Protein 4P53 (pdb70)

Secondary structure (DSSP, 8-state):
-----------EEEE-SS----STTHHHH--EEEEEEEHHHHHHHHHHHHHHHHHTT-EEEEEEE---GGG-SHHHHHHHHHHHHHHT--SSSSPEEEEESHHHHHHHHHHHHHGGG---EEEEE-SHHIIIIITTSSEEEEEETTEEEEEEEE---SEEEE-GGGGGGS-HHHHHHHHHHHHHHHHHH-HHHHHHHHHHHHHHHHTTT---HHHHHHHHHHHHHHHHHGGGTT-SS---GGGTT-SSHHHHHHHHTTSS-HHHHHHHHHHHHHHHHHHHTSS-HHHHHHHHHHHHHTT--S--TT--HHHHHHHHHHHHHHTTT---EEEESSTT-EEEES---HHHHHHHHHHHHHH-

Sequence (360 aa):
WRVSALKEVSYDVVVQPRLLANPALADALSARRLIVIDATVRSLYGEQLAAYLAGHDVEFHLCVIDAHESAKVMETVFEVVDAMDAFGVPRRHAPVLAMGGGVLTDIVGLAASLYRRATPYVRIPTTLIGMIDAGIGAKTGVNFREHKNRLGTYHPSSLTLIDPGFLATLDARHLRNGLAEILKVALVKDAELFDLLEGHGASLVEQRMQPGAALTVLRRAVQGMLEELQPNLWEHQLRRLVDFGHSFSPSVEMAALPELLHGEAVCIDMALSSVLAHHRGLLTEAELGRVLDVMRLLHLPVLHPVCTPDLMRAALADTVKHRDGWQHMPLPRGIGDAVFVNDVTQREIEAALLTLAERD

Structure (mmCIF, N/CA/C/O backbone):
data_4P53
#
_entry.id   4P53
#
_cell.length_a   77.186
_cell.length_b   77.186
_cell.length_c   99.074
_cell.angle_alpha   90.00
_cell.angle_beta   90.00
_cell.angle_gamma   120.00
#
_symmetry.space_group_name_H-M   'P 32 2 1'
#
loop_
_entity.id
_entity.type
_entity.pdbx_description
1 polymer Cyclase
2 non-polymer 'ZINC ION'
3 non-polymer '1,4-DIHYDRONICOTINAMIDE ADENINE DINUCLEOTIDE'
4 non-polymer DI(HYDROXYETHYL)ETHER
5 water water
#
loop_
_atom_site.group_PDB
_atom_site.id
_atom_site.type_symbol
_atom_site.label_atom_id
_atom_site.label_alt_id
_atom_site.label_comp_id
_atom_site.label_asym_id
_atom_site.label_entity_id
_atom_site.label_seq_id
_atom_site.pdbx_PDB_ins_code
_atom_site.Cartn_x
_atom_site.Cartn_y
_atom_site.Cartn_z
_atom_site.occupancy
_atom_site.B_iso_or_equiv
_atom_site.auth_seq_id
_atom_site.auth_comp_id
_atom_site.auth_asym_id
_atom_site.auth_atom_id
_atom_site.pdbx_PDB_model_num
ATOM 1 N N . TRP A 1 32 ? 22.951 65.779 65.410 1.00 44.67 26 TRP A N 1
ATOM 2 C CA . TRP A 1 32 ? 24.289 65.741 64.830 1.00 48.75 26 TRP A CA 1
ATOM 3 C C . TRP A 1 32 ? 24.261 65.595 63.356 1.00 52.89 26 TRP A C 1
ATOM 4 O O . TRP A 1 32 ? 23.417 64.874 62.799 1.00 55.83 26 TRP A O 1
ATOM 15 N N . ARG A 1 33 ? 25.233 66.232 62.720 1.00 59.28 27 ARG A N 1
ATOM 16 C CA . ARG A 1 33 ? 25.658 65.811 61.397 1.00 56.45 27 ARG A CA 1
ATOM 17 C C . ARG A 1 33 ? 27.006 65.096 61.485 1.00 54.28 27 ARG A C 1
ATOM 18 O O . ARG A 1 33 ? 27.956 65.554 62.150 1.00 58.36 27 ARG A O 1
ATOM 26 N N . VAL A 1 34 ? 27.050 63.941 60.840 1.00 37.98 28 VAL A N 1
ATOM 27 C CA . VAL A 1 34 ? 28.278 63.218 60.595 1.00 42.21 28 VAL A CA 1
ATOM 28 C C . VAL A 1 34 ? 28.602 63.411 59.147 1.00 41.14 28 VAL A C 1
ATOM 29 O O . VAL A 1 34 ? 27.775 63.117 58.285 1.00 40.10 28 VAL A O 1
ATOM 33 N N . SER A 1 35 ? 29.799 63.882 58.859 1.00 41.33 29 SER A N 1
ATOM 34 C CA . SER A 1 35 ? 30.230 63.930 57.464 1.00 45.83 29 SER A CA 1
ATOM 35 C C . SER A 1 35 ? 31.634 63.361 57.288 1.00 45.81 29 SER A C 1
ATOM 36 O O . SER A 1 35 ? 32.571 63.734 58.005 1.00 47.43 29 SER A O 1
ATOM 39 N N . ALA A 1 36 ? 31.765 62.460 56.326 1.00 41.47 30 ALA A N 1
ATOM 40 C CA . ALA A 1 36 ? 33.028 61.807 56.053 1.00 45.02 30 ALA A CA 1
ATOM 41 C C . ALA A 1 36 ? 33.279 61.760 54.540 1.00 43.03 30 ALA A C 1
ATOM 42 O O . ALA A 1 36 ? 32.335 61.698 53.754 1.00 41.62 30 ALA A O 1
ATOM 44 N N . LEU A 1 37 ? 34.552 61.781 54.155 1.00 46.67 31 LEU A N 1
ATOM 45 C CA . LEU A 1 37 ? 34.980 61.650 52.764 1.00 49.93 31 LEU A CA 1
ATOM 46 C C . LEU A 1 37 ? 35.620 60.299 52.508 1.00 57.28 31 LEU A C 1
ATOM 47 O O . LEU A 1 37 ? 36.445 59.857 53.312 1.00 60.60 31 LEU A O 1
ATOM 52 N N . LYS A 1 38 ? 35.275 59.656 51.387 1.00 63.18 32 LYS A N 1
ATOM 53 C CA . LYS A 1 38 ? 35.931 58.394 51.001 1.00 68.83 32 LYS A CA 1
ATOM 54 C C . LYS A 1 38 ? 36.686 58.449 49.662 1.00 70.62 32 LYS A C 1
ATOM 55 O O . LYS A 1 38 ? 36.078 58.638 48.598 1.00 64.36 32 LYS A O 1
ATOM 61 N N . GLU A 1 39 ? 38.005 58.253 49.735 1.00 75.60 33 GLU A N 1
ATOM 62 C CA . GLU A 1 39 ? 38.880 58.135 48.563 1.00 79.12 33 GLU A CA 1
ATOM 63 C C . GLU A 1 39 ? 38.876 56.737 47.951 1.00 70.97 33 GLU A C 1
ATOM 64 O O . GLU A 1 39 ? 39.556 55.844 48.453 1.00 78.34 33 GLU A O 1
ATOM 70 N N . VAL A 1 40 ? 38.140 56.536 46.867 1.00 57.54 34 VAL A N 1
ATOM 71 C CA . VAL A 1 40 ? 38.313 55.306 46.103 1.00 49.97 34 VAL A CA 1
ATOM 72 C C . VAL A 1 40 ? 39.194 55.551 44.890 1.00 50.38 34 VAL A C 1
ATOM 73 O O . VAL A 1 40 ? 38.922 56.428 44.067 1.00 46.59 34 VAL A O 1
ATOM 77 N N . SER A 1 41 ? 40.264 54.777 44.794 1.00 49.28 35 SER A N 1
ATOM 78 C CA . SER A 1 41 ? 41.073 54.760 43.595 1.00 47.03 35 SER A CA 1
ATOM 79 C C . SER A 1 41 ? 41.509 53.342 43.275 1.00 49.37 35 SER A C 1
ATOM 80 O O . SER A 1 41 ? 41.793 52.533 44.171 1.00 44.24 35 SER A O 1
ATOM 83 N N . TYR A 1 42 ? 41.528 53.040 41.980 1.00 48.69 36 TYR A N 1
ATOM 84 C CA . TYR A 1 42 ? 41.882 51.712 41.500 1.00 39.24 36 TYR A CA 1
ATOM 85 C C . TYR A 1 42 ? 42.573 51.781 40.137 1.00 42.48 36 TYR A C 1
ATOM 86 O O . TYR A 1 42 ? 42.557 52.827 39.468 1.00 37.29 36 TYR A O 1
ATOM 95 N N . ASP A 1 43 ? 43.177 50.660 39.741 1.00 46.11 37 ASP A N 1
ATOM 96 C CA . ASP A 1 43 ? 44.064 50.625 38.597 1.00 50.65 37 ASP A CA 1
ATOM 97 C C . ASP A 1 43 ? 43.514 49.740 37.496 1.00 48.51 37 ASP A C 1
ATOM 98 O O . ASP A 1 43 ? 42.991 48.651 37.730 1.00 44.05 37 ASP A O 1
ATOM 103 N N . VAL A 1 44 ? 43.653 50.248 36.284 1.00 38.96 38 VAL A N 1
ATOM 104 C CA . VAL A 1 44 ? 43.261 49.531 35.114 1.00 41.51 38 VAL A CA 1
ATOM 105 C C . VAL A 1 44 ? 44.471 49.453 34.183 1.00 50.98 38 VAL A C 1
ATOM 106 O O . VAL A 1 44 ? 44.892 50.453 33.592 1.00 65.10 38 VAL A O 1
ATOM 110 N N . VAL A 1 45 ? 45.042 48.259 34.086 1.00 43.39 39 VAL A N 1
ATOM 111 C CA . VAL A 1 45 ? 46.336 48.090 33.437 1.00 48.76 39 VAL A CA 1
ATOM 112 C C . VAL A 1 45 ? 46.262 47.024 32.336 1.00 50.15 39 VAL A C 1
ATOM 113 O O . VAL A 1 45 ? 45.726 45.945 32.566 1.00 47.66 39 VAL A O 1
ATOM 117 N N . VAL A 1 46 ? 46.762 47.343 31.136 1.00 47.05 40 VAL A N 1
ATOM 118 C CA . VAL A 1 46 ? 46.820 46.367 30.033 1.00 48.76 40 VAL A CA 1
ATOM 119 C C . VAL A 1 46 ? 48.136 45.589 30.068 1.00 56.26 40 VAL A C 1
ATOM 120 O O . VAL A 1 46 ? 49.230 46.166 30.004 1.00 59.61 40 VAL A O 1
ATOM 124 N N . GLN A 1 47 ? 48.034 44.276 30.176 1.00 38.70 41 GLN A N 1
ATOM 125 C CA . GLN A 1 47 ? 49.203 43.485 30.456 1.00 40.57 41 GLN A CA 1
ATOM 126 C C . GLN A 1 47 ? 49.179 42.246 29.597 1.00 49.21 41 GLN A C 1
ATOM 127 O O . GLN A 1 47 ? 48.759 41.191 30.057 1.00 45.34 41 GLN A O 1
ATOM 133 N N . PRO A 1 48 ? 49.608 42.375 28.330 1.00 61.28 42 PRO A N 1
ATOM 134 C CA . PRO A 1 48 ? 49.562 41.217 27.427 1.00 69.76 42 PRO A CA 1
ATOM 135 C C . PRO A 1 48 ? 50.366 40.050 27.989 1.00 71.90 42 PRO A C 1
ATOM 136 O O . PRO A 1 48 ? 51.083 40.234 28.961 1.00 83.78 42 PRO A O 1
ATOM 140 N N . ARG A 1 49 ? 50.225 38.868 27.408 1.00 65.01 43 ARG A N 1
ATOM 141 C CA . ARG A 1 49 ? 50.856 37.676 27.961 1.00 59.65 43 ARG A CA 1
ATOM 142 C C . ARG A 1 49 ? 50.791 37.667 29.486 1.00 57.98 43 ARG A C 1
ATOM 143 O O . ARG A 1 49 ? 51.803 37.799 30.113 1.00 52.38 43 ARG A O 1
ATOM 145 N N . LEU A 1 50 ? 49.666 37.421 30.115 1.00 59.84 44 LEU A N 1
ATOM 146 C CA . LEU A 1 50 ? 49.641 37.410 31.569 1.00 59.41 44 LEU A CA 1
ATOM 147 C C . LEU A 1 50 ? 50.171 36.152 32.278 1.00 65.62 44 LEU A C 1
ATOM 148 O O . LEU A 1 50 ? 50.766 36.244 33.327 1.00 53.20 44 LEU A O 1
ATOM 153 N N . LEU A 1 51 ? 49.945 34.987 31.708 1.00 80.01 45 LEU A N 1
ATOM 154 C CA . LEU A 1 51 ? 50.414 33.760 32.322 1.00 82.20 45 LEU A CA 1
ATOM 155 C C . LEU A 1 51 ? 51.698 33.215 31.691 1.00 100.69 45 LEU A C 1
ATOM 156 O O . LEU A 1 51 ? 52.704 33.908 31.624 1.00 112.75 45 LEU A O 1
ATOM 161 N N . ALA A 1 54 ? 58.891 33.173 33.146 0.50 78.88 48 ALA A N 1
ATOM 162 C CA . ALA A 1 54 ? 58.448 34.362 32.447 0.50 61.10 48 ALA A CA 1
ATOM 163 C C . ALA A 1 54 ? 57.893 35.340 33.480 0.50 58.86 48 ALA A C 1
ATOM 164 O O . ALA A 1 54 ? 57.521 34.924 34.572 0.50 63.28 48 ALA A O 1
ATOM 166 N N . ASN A 1 55 ? 57.887 36.630 33.197 0.50 58.41 49 ASN A N 1
ATOM 167 C CA . ASN A 1 55 ? 58.037 37.529 34.331 0.50 72.48 49 ASN A CA 1
ATOM 168 C C . ASN A 1 55 ? 56.915 38.435 34.905 0.50 69.83 49 ASN A C 1
AT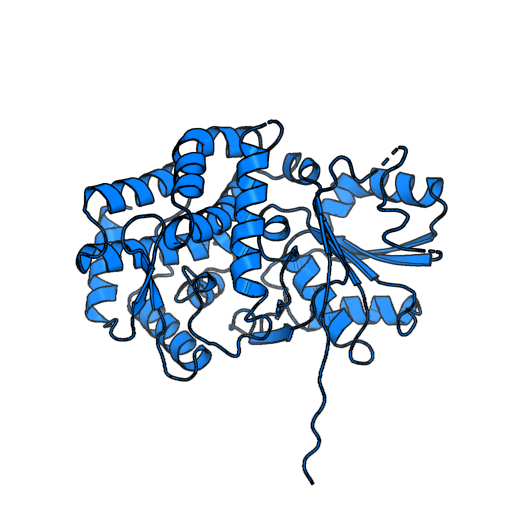OM 169 O O . ASN A 1 55 ? 56.802 38.493 36.128 0.50 71.24 49 ASN A O 1
ATOM 174 N N . PRO A 1 56 ? 56.011 39.044 34.071 0.50 60.88 50 PRO A N 1
ATOM 175 C CA . PRO A 1 56 ? 54.973 40.085 34.319 0.50 60.17 50 PRO A CA 1
ATOM 176 C C . PRO A 1 56 ? 54.029 39.848 35.495 0.50 81.64 50 PRO A C 1
ATOM 177 O O . PRO A 1 56 ? 53.679 38.695 35.743 0.50 89.16 50 PRO A O 1
ATOM 181 N N . ALA A 1 57 ? 53.566 40.930 36.137 1.00 92.17 51 ALA A N 1
ATOM 182 C CA . ALA A 1 57 ? 52.918 40.858 37.461 1.00 89.30 51 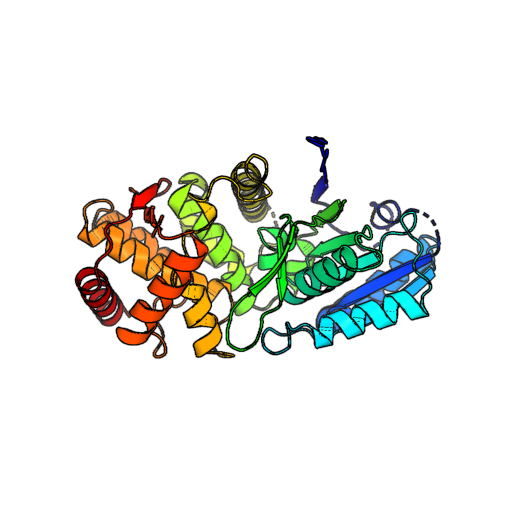ALA A CA 1
ATOM 183 C C . ALA A 1 57 ? 51.527 40.352 37.601 1.00 78.05 51 ALA A C 1
ATOM 184 O O . ALA A 1 57 ? 50.661 41.088 38.075 1.00 83.67 51 ALA A O 1
ATOM 186 N N . LEU A 1 58 ? 51.282 39.104 37.291 1.00 64.61 52 LEU A N 1
ATOM 187 C CA . LEU A 1 58 ? 50.174 38.517 37.986 1.00 53.16 52 LEU A CA 1
ATOM 188 C C . LEU A 1 58 ? 50.686 38.327 39.410 1.00 65.17 52 LEU A C 1
ATOM 189 O O . LEU A 1 58 ? 49.967 38.571 40.386 1.00 60.52 52 LEU A O 1
ATOM 194 N N . ALA A 1 59 ? 51.961 37.938 39.494 1.00 70.41 53 ALA A N 1
ATOM 195 C CA . ALA A 1 59 ? 52.627 37.603 40.746 1.00 76.04 53 ALA A CA 1
ATOM 196 C C . ALA A 1 59 ? 52.517 38.688 41.805 1.00 78.68 53 ALA A C 1
ATOM 197 O O . ALA A 1 59 ? 52.191 38.405 42.955 1.00 84.06 53 ALA A O 1
ATOM 199 N N . ASP A 1 60 ? 52.793 39.930 41.427 1.00 80.47 54 ASP A N 1
ATOM 200 C CA . ASP A 1 60 ? 52.794 41.010 42.404 1.00 89.56 54 ASP A CA 1
ATOM 201 C C . ASP A 1 60 ? 51.552 41.881 42.320 1.00 87.81 54 ASP A C 1
ATOM 202 O O . ASP A 1 60 ? 51.517 42.991 42.849 1.00 88.36 54 ASP A O 1
ATOM 207 N N . ALA A 1 61 ? 50.535 41.367 41.642 1.00 85.97 55 ALA A N 1
ATOM 208 C CA . ALA A 1 61 ? 49.190 41.895 41.783 1.00 83.04 55 ALA A CA 1
ATOM 209 C C . ALA A 1 61 ? 48.585 41.240 43.015 1.00 80.84 55 ALA A C 1
ATOM 210 O O . ALA A 1 61 ? 47.570 41.689 43.553 1.00 83.68 55 ALA A O 1
ATOM 212 N N . LEU A 1 62 ? 49.241 40.174 43.460 1.00 77.00 56 LEU A N 1
ATOM 213 C CA . LEU A 1 62 ? 48.731 39.326 44.528 1.00 70.61 56 LEU A CA 1
ATOM 214 C C . LEU A 1 62 ? 49.373 39.625 45.868 1.00 69.56 56 LEU A C 1
ATOM 215 O O . LEU A 1 62 ? 48.694 39.676 46.892 1.00 63.71 56 LEU A O 1
ATOM 220 N N . SER A 1 63 ? 50.689 39.816 45.836 1.00 75.98 57 SER A N 1
ATOM 221 C CA . SER A 1 63 ? 51.493 39.963 47.037 1.00 82.85 57 SER A CA 1
ATOM 222 C C . SER A 1 63 ? 52.024 41.387 47.181 1.00 92.38 57 SER A C 1
ATOM 223 O O . SER A 1 63 ? 52.772 41.693 48.113 1.00 99.29 57 SER A O 1
ATOM 226 N N . ALA A 1 69 ? 52.818 34.076 50.516 1.00 70.84 63 ALA A N 1
ATOM 227 C CA . ALA A 1 69 ? 51.556 34.509 49.901 1.00 70.63 63 ALA A CA 1
ATOM 228 C C . ALA A 1 69 ? 50.637 33.328 49.557 1.00 73.09 63 ALA A C 1
ATOM 229 O O . ALA A 1 69 ? 51.078 32.337 48.972 1.00 74.69 63 ALA A O 1
ATOM 231 N N . ARG A 1 70 ? 49.363 33.442 49.927 1.00 68.71 64 ARG A N 1
ATOM 232 C CA . ARG A 1 70 ? 48.377 32.397 49.658 1.00 66.77 64 ARG A CA 1
ATOM 233 C C . ARG A 1 70 ? 47.061 33.056 49.272 1.00 58.53 64 ARG A C 1
ATOM 234 O O . ARG A 1 70 ? 46.529 33.874 50.024 1.00 61.75 64 ARG A O 1
ATOM 242 N N . ARG A 1 71 ? 46.533 32.713 48.102 1.00 53.27 65 ARG A N 1
ATOM 243 C CA . ARG A 1 71 ? 45.425 33.476 47.549 1.00 44.05 65 ARG A CA 1
ATOM 244 C C . ARG A 1 71 ? 44.270 32.618 47.051 1.00 42.93 65 ARG A C 1
ATOM 245 O O . ARG A 1 71 ? 44.460 31.506 46.564 1.00 50.67 65 ARG A O 1
ATOM 253 N N . LEU A 1 72 ? 43.065 33.152 47.187 1.00 42.27 66 LEU A N 1
ATOM 254 C CA . LEU A 1 72 ? 41.858 32.493 46.709 1.00 43.19 66 LEU A CA 1
ATOM 255 C C . LEU A 1 72 ? 41.522 32.970 45.297 1.00 45.73 66 LEU A C 1
ATOM 256 O O . LEU A 1 72 ? 41.456 34.170 45.040 1.00 52.04 66 LEU A O 1
ATOM 261 N N . ILE A 1 73 ? 41.318 32.032 44.381 1.00 39.38 67 ILE A N 1
ATOM 262 C CA . ILE A 1 73 ? 41.028 32.406 43.012 1.00 41.24 67 ILE A CA 1
ATOM 263 C C . ILE A 1 73 ? 39.692 31.870 42.538 1.00 37.95 67 ILE A C 1
ATOM 264 O O . ILE A 1 73 ? 39.462 30.661 42.522 1.00 43.20 67 ILE A O 1
ATOM 269 N N . VAL A 1 74 ? 38.801 32.776 42.166 1.00 38.35 68 VAL A N 1
ATOM 270 C CA . VAL A 1 74 ? 37.485 32.366 41.691 1.00 41.78 68 VAL A CA 1
ATOM 271 C C . VAL A 1 74 ? 37.460 32.470 40.179 1.00 37.18 68 VAL A C 1
ATOM 272 O O . VAL A 1 74 ? 37.596 33.553 39.601 1.00 41.02 68 VAL A O 1
ATOM 276 N N . ILE A 1 75 ? 37.300 31.326 39.536 1.00 36.05 69 ILE A N 1
ATOM 277 C CA . ILE A 1 75 ? 37.561 31.246 38.108 1.00 36.07 69 ILE A CA 1
ATOM 278 C C . ILE A 1 75 ? 36.381 30.630 37.393 1.00 42.11 69 ILE A C 1
ATOM 279 O O . ILE A 1 75 ? 35.768 29.678 37.887 1.00 39.86 69 ILE A O 1
ATOM 284 N N . ASP A 1 76 ? 36.040 31.219 36.251 1.00 37.30 70 ASP A N 1
ATOM 285 C CA . ASP A 1 76 ? 34.985 30.709 35.397 1.00 41.24 70 ASP A CA 1
ATOM 286 C C . ASP A 1 76 ? 35.334 29.309 34.899 1.00 38.54 70 ASP A C 1
ATOM 287 O O . ASP A 1 76 ? 36.473 29.061 34.494 1.00 44.27 70 ASP A O 1
ATOM 292 N N . ALA A 1 77 ? 34.375 28.386 34.943 1.00 43.30 71 ALA A N 1
ATOM 293 C CA . ALA A 1 77 ? 34.642 26.982 34.587 1.00 49.12 71 ALA A CA 1
ATOM 294 C C . ALA A 1 77 ? 35.350 26.787 33.245 1.00 55.43 71 ALA A C 1
ATOM 295 O O . ALA A 1 77 ? 36.319 26.026 33.151 1.00 57.80 71 ALA A O 1
ATOM 297 N N . THR A 1 78 ? 34.867 27.461 32.206 1.00 56.88 72 THR A N 1
ATOM 298 C CA . THR A 1 78 ? 35.415 27.256 30.864 1.00 53.52 72 THR A CA 1
ATOM 299 C C . THR A 1 78 ? 36.829 27.819 30.788 1.00 47.42 72 THR A C 1
ATOM 300 O O . THR A 1 78 ? 37.707 27.244 30.155 1.00 43.38 72 THR A O 1
ATOM 304 N N . VAL A 1 79 ? 37.046 28.940 31.463 1.00 43.56 73 VAL A N 1
ATOM 305 C CA . VAL A 1 79 ? 38.380 29.521 31.575 1.00 47.83 73 VAL A CA 1
ATOM 306 C C . VAL A 1 79 ? 39.344 28.574 32.290 1.00 45.05 73 VAL A C 1
ATOM 307 O O . VAL A 1 79 ? 40.520 28.451 31.926 1.00 46.51 73 VAL A O 1
ATOM 311 N N . ARG A 1 80 ? 38.823 27.902 33.307 1.00 43.69 74 ARG A N 1
ATOM 312 C CA . ARG A 1 80 ? 39.581 26.937 34.085 1.00 49.24 74 ARG A CA 1
ATOM 313 C C . ARG A 1 80 ? 40.043 25.824 33.183 1.00 49.33 74 ARG A C 1
ATOM 314 O O . ARG A 1 80 ? 41.178 25.362 33.270 1.00 48.51 74 ARG A O 1
ATOM 322 N N . SER A 1 81 ? 39.148 25.400 32.300 1.00 52.71 75 SER A N 1
ATOM 323 C CA . SER A 1 81 ? 39.442 24.306 31.390 1.00 47.34 75 SER A CA 1
ATOM 324 C C . SER A 1 81 ? 40.474 24.749 30.354 1.00 52.57 75 SER A C 1
ATOM 325 O O . SER A 1 81 ? 41.311 23.968 29.922 1.00 56.80 75 SER A O 1
ATOM 328 N N . LEU A 1 82 ? 40.423 26.026 29.990 1.00 49.56 76 LEU A N 1
ATOM 329 C CA . LEU A 1 82 ? 41.245 26.575 28.915 1.00 50.00 76 LEU A CA 1
ATOM 330 C C . LEU A 1 82 ? 42.587 27.153 29.371 1.00 50.99 76 LEU A C 1
ATOM 331 O O . LEU A 1 82 ? 43.601 26.980 28.697 1.00 50.89 76 LEU A O 1
ATOM 336 N N . TYR A 1 83 ? 42.590 27.849 30.507 1.00 51.37 77 TYR A N 1
ATOM 337 C CA . TYR A 1 83 ? 43.794 28.537 30.962 1.00 51.09 77 TYR A CA 1
ATOM 338 C C . TYR A 1 83 ? 44.243 28.095 32.344 1.00 51.14 77 TYR A C 1
ATOM 339 O O . TYR A 1 83 ? 45.077 28.742 32.965 1.00 53.29 77 TYR A O 1
ATOM 348 N N . GLY A 1 84 ? 43.700 26.981 32.808 1.00 48.26 78 GLY A N 1
ATOM 349 C CA . GLY A 1 84 ? 43.952 26.522 34.158 1.00 55.82 78 GLY A CA 1
ATOM 350 C C . GLY A 1 84 ? 45.352 25.973 34.298 1.00 59.19 78 GLY A C 1
ATOM 351 O O . GLY A 1 84 ? 46.069 26.343 35.225 1.00 55.97 78 GLY A O 1
ATOM 352 N N . GLU A 1 85 ? 45.730 25.099 33.372 1.00 63.50 79 GLU A N 1
ATOM 353 C CA . GLU A 1 85 ? 47.053 24.489 33.382 1.00 74.83 79 GLU A CA 1
ATOM 354 C C . GLU A 1 85 ? 48.134 25.563 33.364 1.00 67.36 79 GLU A C 1
ATOM 355 O O . GLU A 1 85 ? 49.130 25.459 34.078 1.00 68.20 79 GLU A O 1
ATOM 361 N N . GLN A 1 86 ? 47.935 26.601 32.559 1.00 59.26 80 GLN A N 1
ATOM 362 C CA . GLN A 1 86 ? 48.937 27.656 32.455 1.00 60.07 80 GLN A CA 1
ATOM 363 C C . GLN A 1 86 ? 48.955 28.528 33.702 1.00 60.75 80 GLN A C 1
ATOM 364 O O . GLN A 1 86 ? 50.019 28.908 34.185 1.00 65.30 80 GLN A O 1
ATOM 370 N N . LEU A 1 87 ? 47.776 28.844 34.221 1.00 59.92 81 LEU A N 1
ATOM 371 C CA . LEU A 1 87 ? 47.655 29.692 35.407 1.00 59.12 81 LEU A CA 1
ATOM 372 C C . LEU A 1 87 ? 48.324 29.084 36.639 1.00 54.24 81 LEU A C 1
ATOM 373 O O . LEU A 1 87 ? 49.024 29.777 37.376 1.00 49.99 81 LEU A O 1
ATOM 378 N N . ALA A 1 88 ? 48.103 27.788 36.842 1.00 57.43 82 ALA A N 1
ATOM 379 C CA . ALA A 1 88 ? 48.665 27.058 37.975 1.00 62.94 82 ALA A CA 1
ATOM 380 C C . ALA A 1 88 ? 50.177 26.906 37.838 1.00 65.67 82 ALA A C 1
ATOM 381 O O . ALA A 1 88 ? 50.904 26.994 38.829 1.00 64.44 82 ALA A O 1
ATOM 383 N N . ALA A 1 89 ? 50.648 26.675 36.612 1.00 64.28 83 ALA A N 1
ATOM 384 C CA . ALA A 1 89 ? 52.085 26.654 36.347 1.00 65.23 83 ALA A CA 1
ATOM 385 C C . ALA A 1 89 ? 52.741 28.002 36.695 1.00 69.95 83 ALA A C 1
ATOM 386 O O . ALA A 1 89 ? 53.863 28.031 37.202 1.00 72.94 83 ALA A O 1
ATOM 388 N N . TYR A 1 90 ? 52.033 29.108 36.438 1.00 68.95 84 TYR A N 1
ATOM 389 C CA . TYR A 1 90 ? 52.521 30.461 36.757 1.00 63.99 84 TYR A CA 1
ATOM 390 C C . TYR A 1 90 ? 52.762 30.637 38.246 1.00 62.50 84 TYR A C 1
ATOM 391 O O . TYR A 1 90 ? 53.852 30.996 38.683 1.00 60.96 84 TYR A O 1
ATOM 400 N N . LEU A 1 91 ? 51.710 30.389 39.012 1.00 60.27 85 LEU A N 1
ATOM 401 C CA . LEU A 1 91 ? 51.697 30.697 40.425 1.00 63.02 85 LEU A CA 1
ATOM 402 C C . LEU A 1 91 ? 52.614 29.783 41.233 1.00 65.87 85 LEU A C 1
ATOM 403 O O . LEU A 1 91 ? 53.219 30.228 42.196 1.00 66.03 85 LEU A O 1
ATOM 408 N N . ALA A 1 92 ? 52.730 28.522 40.829 1.00 76.88 86 ALA A N 1
ATOM 409 C CA . ALA A 1 92 ? 53.643 27.585 41.489 1.00 83.12 86 ALA A CA 1
ATOM 410 C C . ALA A 1 92 ? 55.109 27.953 41.230 1.00 82.44 86 ALA A C 1
ATOM 411 O O . ALA A 1 92 ? 55.963 27.862 42.125 1.00 81.33 86 ALA A O 1
ATOM 413 N N . GLY A 1 93 ? 55.396 28.360 39.999 1.00 76.34 87 GLY A N 1
ATOM 414 C CA . GLY A 1 93 ? 56.727 28.806 39.644 1.00 81.02 87 GLY A CA 1
ATOM 415 C C . GLY A 1 93 ? 57.044 30.142 40.287 1.00 83.60 87 GLY A C 1
ATOM 416 O O . GLY A 1 93 ? 58.190 30.411 40.643 1.00 88.16 87 GLY A O 1
ATOM 417 N N . HIS A 1 94 ? 56.020 30.977 40.435 1.00 81.10 88 HIS A N 1
ATOM 418 C CA . HIS A 1 94 ? 56.179 32.293 41.048 1.00 83.88 88 HIS A CA 1
ATOM 419 C C . HIS A 1 94 ? 55.873 32.243 42.543 1.00 84.03 88 HIS A C 1
ATOM 420 O O . HIS A 1 94 ? 55.537 33.264 43.148 1.00 84.05 88 HIS A O 1
ATOM 427 N N . ASP A 1 95 ? 55.979 31.047 43.122 1.00 82.72 89 ASP A N 1
ATOM 428 C CA . ASP A 1 95 ? 55.826 30.836 44.564 1.00 84.87 89 ASP A CA 1
ATOM 429 C C . ASP A 1 95 ? 54.557 31.459 45.177 1.00 79.75 89 ASP A C 1
ATOM 430 O O . ASP A 1 95 ? 54.641 32.319 46.059 1.00 78.08 89 ASP A O 1
ATOM 435 N N . VAL A 1 96 ? 53.390 31.015 44.702 1.00 77.69 90 VAL A N 1
ATOM 436 C CA . VAL A 1 96 ? 52.094 31.413 45.264 1.00 68.87 90 VAL A CA 1
ATOM 437 C C . VAL A 1 96 ? 51.137 30.222 45.400 1.00 69.25 90 VAL A C 1
ATOM 438 O O . VAL A 1 96 ? 50.763 29.603 44.409 1.00 72.87 90 VAL A O 1
ATOM 442 N N . GLU A 1 97 ? 50.729 29.913 46.627 1.00 69.83 91 GLU A N 1
ATOM 443 C CA . GLU A 1 97 ? 49.781 28.818 46.849 1.00 76.27 91 GLU A CA 1
ATOM 444 C C . GLU A 1 97 ? 48.351 29.321 46.748 1.00 67.82 91 GLU A C 1
ATOM 445 O O . GLU A 1 97 ? 48.060 30.470 47.080 1.00 69.14 91 GLU A O 1
ATOM 451 N N . PHE A 1 98 ? 47.454 28.446 46.318 1.00 55.39 92 PHE A N 1
ATOM 452 C CA . PHE A 1 98 ? 46.131 28.879 45.948 1.00 56.07 92 PHE A CA 1
ATOM 453 C C . PHE A 1 98 ? 45.132 27.746 45.965 1.00 56.60 92 PHE A C 1
ATOM 454 O O . PHE A 1 98 ? 45.488 26.567 45.945 1.00 63.72 92 PHE A O 1
ATOM 462 N N . HIS A 1 99 ? 43.873 28.144 45.994 1.00 47.49 93 HIS A N 1
ATOM 463 C CA . HIS A 1 99 ? 42.745 27.248 45.889 1.00 51.97 93 HIS A CA 1
ATOM 464 C C . HIS A 1 99 ? 41.822 27.817 44.799 1.00 48.94 93 HIS A C 1
ATOM 465 O O . HIS A 1 99 ? 41.493 28.985 44.818 1.00 49.15 93 HIS A O 1
ATOM 472 N N . LEU A 1 100 ? 41.443 27.000 43.832 1.00 48.28 94 LEU A N 1
ATOM 473 C CA . LEU A 1 100 ? 40.546 27.453 42.787 1.00 51.36 94 LEU A CA 1
ATOM 474 C C . LEU A 1 100 ? 39.104 27.225 43.206 1.00 56.19 94 LEU A C 1
ATOM 475 O O . LEU A 1 100 ? 38.696 26.102 43.491 1.00 62.86 94 LEU A O 1
ATOM 480 N N . CYS A 1 101 ? 38.341 28.303 43.261 1.00 49.46 95 CYS A N 1
ATOM 481 C CA . CYS A 1 101 ? 36.901 28.199 43.408 1.00 46.45 95 CYS A CA 1
ATOM 482 C C . CYS A 1 101 ? 36.304 28.308 42.013 1.00 45.87 95 CYS A C 1
ATOM 483 O O . CYS A 1 101 ? 36.377 29.366 41.379 1.00 34.52 95 CYS A O 1
ATOM 486 N N . VAL A 1 102 ? 35.753 27.208 41.510 1.00 49.56 96 VAL A N 1
ATOM 487 C CA . VAL A 1 102 ? 35.293 27.189 40.132 1.00 42.91 96 VAL A CA 1
ATOM 488 C C . VAL A 1 102 ? 33.789 27.343 40.089 1.00 46.81 96 VAL A C 1
ATOM 489 O O . VAL A 1 102 ? 33.053 26.597 40.741 1.00 51.91 96 VAL A O 1
ATOM 493 N N . ILE A 1 103 ? 33.349 28.340 39.331 1.00 42.48 97 ILE A N 1
ATOM 494 C CA . ILE A 1 103 ? 31.938 28.603 39.095 1.00 46.70 97 ILE A CA 1
ATOM 495 C C . ILE A 1 103 ? 31.602 28.338 37.631 1.00 51.06 97 ILE A C 1
ATOM 496 O O . ILE A 1 103 ? 32.313 28.815 36.738 1.00 48.94 97 ILE A O 1
ATOM 501 N N . ASP A 1 104 ? 30.537 27.582 37.371 1.00 53.89 98 ASP A N 1
ATOM 502 C CA . ASP A 1 104 ? 30.042 27.484 36.001 1.00 60.05 98 ASP A CA 1
ATOM 503 C C . ASP A 1 104 ? 29.057 28.642 35.814 1.00 60.69 98 ASP A C 1
ATOM 504 O O . ASP A 1 104 ? 27.886 28.557 36.194 1.00 61.94 98 ASP A O 1
ATOM 509 N N . ALA A 1 105 ? 29.563 29.729 35.241 1.00 57.52 99 ALA A N 1
ATOM 510 C CA . ALA A 1 105 ? 28.865 31.011 35.246 1.00 58.84 99 ALA A CA 1
ATOM 511 C C . ALA A 1 105 ? 27.948 31.212 34.040 1.00 62.80 99 ALA A C 1
ATOM 512 O O . ALA A 1 105 ? 28.380 31.072 32.887 1.00 72.65 99 ALA A O 1
ATOM 514 N N . HIS A 1 106 ? 26.681 31.525 34.310 1.00 52.79 100 HIS A N 1
ATOM 515 C CA . HIS A 1 106 ? 25.785 32.016 33.265 1.00 54.93 100 HIS A CA 1
ATOM 516 C C . HIS A 1 106 ? 24.706 32.930 33.824 1.00 44.72 100 HIS A C 1
ATOM 517 O O . HIS A 1 106 ? 24.442 32.949 35.023 1.00 51.91 100 HIS A O 1
ATOM 524 N N . GLU A 1 107 ? 24.078 33.672 32.925 1.00 37.69 101 GLU A N 1
ATOM 525 C CA . GLU A 1 107 ? 23.191 34.763 33.279 1.00 36.05 101 GLU A CA 1
ATOM 526 C C . GLU A 1 107 ? 22.005 34.310 34.140 1.00 37.06 101 GLU A C 1
ATOM 527 O O . GLU A 1 107 ? 21.608 35.023 35.052 1.00 39.89 101 GLU A O 1
ATOM 533 N N . SER A 1 108 ? 21.469 33.118 33.895 1.00 41.09 102 SER A N 1
ATOM 534 C CA . SER A 1 108 ? 20.337 32.647 34.694 1.00 44.60 102 SER A CA 1
ATOM 535 C C . SER A 1 108 ? 20.708 32.455 36.163 1.00 49.87 102 SER A C 1
ATOM 536 O O . SER A 1 108 ? 19.893 32.665 37.057 1.00 54.98 102 SER A O 1
ATOM 539 N N . ALA A 1 109 ? 21.942 32.045 36.407 1.00 44.79 103 ALA A N 1
ATOM 540 C CA . ALA A 1 109 ? 22.394 31.784 37.758 1.00 41.99 103 ALA A CA 1
ATOM 541 C C . ALA A 1 109 ? 23.254 32.931 38.246 1.00 42.58 103 ALA A C 1
ATOM 542 O O . ALA A 1 109 ? 24.056 32.774 39.171 1.00 38.95 103 ALA A O 1
ATOM 544 N N . LYS A 1 110 ? 23.103 34.095 37.622 1.00 32.98 104 LYS A N 1
ATOM 545 C CA . LYS A 1 110 ? 23.757 35.268 38.152 1.00 31.22 104 LYS A CA 1
ATOM 546 C C . LYS A 1 110 ? 22.851 35.821 39.252 1.00 34.90 104 LYS A C 1
ATOM 547 O O . LYS A 1 110 ? 22.194 36.851 39.062 1.00 29.72 104 LYS A O 1
ATOM 553 N N . VAL A 1 111 ? 22.803 35.101 40.376 1.00 29.66 105 VAL A N 1
ATOM 554 C CA . VAL A 1 111 ? 21.897 35.395 41.474 1.00 30.44 105 VAL A CA 1
ATOM 555 C C . VAL A 1 111 ? 22.617 35.288 42.818 1.00 33.17 105 VAL A C 1
ATOM 556 O O . VAL A 1 111 ? 23.772 34.852 42.890 1.00 34.72 105 VAL A O 1
ATOM 560 N N . MET A 1 112 ? 21.913 35.643 43.884 1.00 33.48 106 MET A N 1
ATOM 561 C CA . MET A 1 112 ? 22.509 35.685 45.222 1.00 36.49 106 MET A CA 1
ATOM 562 C C . MET A 1 112 ? 23.025 34.338 45.718 1.00 36.91 106 MET A C 1
ATOM 563 O O . MET A 1 112 ? 24.074 34.277 46.345 1.00 34.71 106 MET A O 1
ATOM 568 N N . GLU A 1 113 ? 22.318 33.256 45.424 1.00 25.71 107 GLU A N 1
ATOM 569 C CA . GLU A 1 113 ? 22.794 31.922 45.809 1.00 33.30 107 GLU A CA 1
ATOM 570 C C . GLU A 1 113 ? 24.202 31.615 45.271 1.00 37.08 107 GLU A C 1
ATOM 571 O O . GLU A 1 113 ? 24.981 30.904 45.923 1.00 38.13 107 GLU A O 1
ATOM 577 N N . THR A 1 114 ? 24.544 32.174 44.111 1.00 31.50 108 THR A N 1
ATOM 578 C CA . THR A 1 114 ? 25.882 31.960 43.542 1.00 37.99 108 THR A CA 1
ATOM 579 C C . THR A 1 114 ? 26.906 32.799 44.315 1.00 36.82 108 THR A C 1
ATOM 580 O O . THR A 1 114 ? 28.035 32.363 44.565 1.00 33.83 108 THR A O 1
ATOM 584 N N . VAL A 1 115 ? 26.497 34.008 44.678 1.00 33.98 109 VAL A N 1
ATOM 585 C CA . VAL A 1 115 ? 27.243 34.844 45.603 1.00 27.65 109 VAL A CA 1
ATOM 586 C C . VAL A 1 115 ? 27.541 34.082 46.905 1.00 33.55 109 VAL A C 1
ATOM 587 O O . VAL A 1 115 ? 28.672 34.101 47.373 1.00 31.71 109 VAL A O 1
ATOM 591 N N . PHE A 1 116 ? 26.567 33.357 47.455 1.00 28.08 110 PHE A N 1
ATOM 592 C CA . PHE A 1 116 ? 26.797 32.606 48.685 1.00 27.11 110 PHE A CA 1
ATOM 593 C C . PHE A 1 116 ? 27.815 31.484 48.482 1.00 39.15 110 PHE A C 1
ATOM 594 O O . PHE A 1 116 ? 28.545 31.103 49.401 1.00 36.00 110 PHE A O 1
ATOM 602 N N . GLU A 1 117 ? 27.863 30.951 47.271 1.00 38.28 111 GLU A N 1
ATOM 603 C CA . GLU A 1 117 ? 28.867 29.950 46.950 1.00 35.27 111 GLU A CA 1
ATOM 604 C C . GLU A 1 117 ? 30.271 30.554 47.064 1.00 32.62 111 GLU A C 1
ATOM 605 O O . GLU A 1 117 ? 31.174 29.931 47.607 1.00 30.04 111 GLU A O 1
ATOM 611 N N . VAL A 1 118 ? 30.439 31.780 46.581 1.00 26.58 112 VAL A N 1
ATOM 612 C CA . VAL A 1 118 ? 31.733 32.447 46.658 1.00 40.63 112 VAL A CA 1
ATOM 613 C C . VAL A 1 118 ? 32.096 32.816 48.108 1.00 40.49 112 VAL A C 1
ATOM 614 O O . VAL A 1 118 ? 33.264 32.720 48.513 1.00 27.39 112 VAL A O 1
ATOM 618 N N . VAL A 1 119 ? 31.088 33.207 48.880 1.00 34.83 113 VAL A N 1
ATOM 619 C CA . VAL A 1 119 ? 31.257 33.527 50.296 1.00 33.05 113 VAL A CA 1
ATOM 620 C C . VAL A 1 119 ? 31.668 32.309 51.084 1.00 31.89 113 VAL A C 1
ATOM 621 O O . VAL A 1 119 ? 32.497 32.404 51.975 1.00 38.78 113 VAL A O 1
ATOM 625 N N . ASP A 1 120 ? 31.094 31.162 50.724 1.00 31.24 114 ASP A N 1
ATOM 626 C CA . ASP A 1 120 ? 31.449 29.886 51.310 1.00 33.91 114 ASP A CA 1
ATOM 627 C C . ASP A 1 120 ? 32.917 29.595 51.097 1.00 39.31 114 ASP A C 1
ATOM 628 O O . ASP A 1 120 ? 33.600 29.161 52.016 1.00 38.53 114 ASP A O 1
ATOM 633 N N . ALA A 1 121 ? 33.382 29.829 49.873 1.00 33.16 115 ALA A N 1
ATOM 634 C CA . ALA A 1 121 ? 34.782 29.625 49.536 1.00 39.77 115 ALA A CA 1
ATOM 635 C C . ALA A 1 121 ? 35.686 30.587 50.312 1.00 35.69 115 ALA A C 1
ATOM 636 O O . ALA A 1 121 ? 36.781 30.221 50.696 1.00 43.34 115 ALA A O 1
ATOM 638 N N . MET A 1 122 ? 35.239 31.819 50.534 1.00 38.75 116 MET A N 1
ATOM 639 C CA . MET A 1 122 ? 36.056 32.774 51.285 1.00 34.65 116 MET A CA 1
ATOM 640 C C . MET A 1 122 ? 36.167 32.337 52.742 1.00 37.01 116 MET A C 1
ATOM 641 O O . MET A 1 122 ? 37.246 32.410 53.346 1.00 36.74 116 MET A O 1
ATOM 646 N N . ASP A 1 123 ? 35.059 31.837 53.288 1.00 39.59 117 ASP A N 1
ATOM 647 C CA . ASP A 1 123 ? 35.042 31.350 54.665 1.00 43.96 117 ASP A CA 1
ATOM 648 C C . ASP A 1 123 ? 35.977 30.176 54.867 1.00 48.08 117 ASP A C 1
ATOM 649 O O . ASP A 1 123 ? 36.777 30.162 55.813 1.00 42.21 117 ASP A O 1
ATOM 654 N N . ALA A 1 124 ? 35.871 29.180 53.992 1.00 48.23 118 ALA A N 1
ATOM 655 C CA . ALA A 1 124 ? 36.644 27.955 54.154 1.00 51.15 118 ALA A CA 1
ATOM 656 C C . ALA A 1 124 ? 38.131 28.188 53.894 1.00 47.43 118 ALA A C 1
ATOM 657 O O . ALA A 1 124 ? 38.966 27.474 54.409 1.00 52.92 118 ALA A O 1
ATOM 659 N N . PHE A 1 125 ? 38.454 29.191 53.086 1.00 44.09 119 PHE A N 1
ATOM 660 C CA . PHE A 1 125 ? 39.843 29.496 52.773 1.00 38.78 119 PHE A CA 1
ATOM 661 C C . PHE A 1 125 ? 40.466 30.342 53.874 1.00 44.92 119 PHE A C 1
ATOM 662 O O . PHE A 1 125 ? 41.680 30.341 54.063 1.00 49.98 119 PHE A O 1
ATOM 670 N N . GLY A 1 126 ? 39.620 31.062 54.602 1.00 42.77 120 GLY A N 1
ATOM 671 C CA . GLY A 1 126 ? 40.069 31.885 55.708 1.00 41.50 120 GLY A CA 1
ATOM 672 C C . GLY A 1 126 ? 40.605 33.216 55.227 1.00 47.08 120 GLY A C 1
ATOM 673 O O . GLY A 1 126 ? 41.545 33.751 55.810 1.00 52.44 120 GLY A O 1
ATOM 674 N N . VAL A 1 127 ? 40.004 33.750 54.165 1.00 43.77 121 VAL A N 1
ATOM 675 C CA . VAL A 1 127 ? 40.380 35.052 53.637 1.00 40.04 121 VAL A CA 1
ATOM 676 C C . VAL A 1 127 ? 40.354 36.079 54.763 1.00 41.08 121 VAL A C 1
ATOM 677 O O . VAL A 1 127 ? 39.327 36.227 55.430 1.00 34.62 121 VAL A O 1
ATOM 681 N N . PRO A 1 128 ? 41.475 36.795 54.967 1.00 40.70 122 PRO A N 1
ATOM 682 C CA . PRO A 1 128 ? 41.590 37.808 56.025 1.00 41.10 122 PRO A CA 1
ATOM 683 C C . PRO A 1 128 ? 40.994 39.142 55.581 1.00 39.54 122 PRO A C 1
ATOM 684 O O . PRO A 1 128 ? 40.682 39.319 54.403 1.00 37.40 122 PRO A O 1
ATOM 688 N N . ARG A 1 129 ? 40.852 40.058 56.528 1.00 38.65 123 ARG A N 1
ATOM 689 C CA . ARG A 1 129 ? 40.112 41.293 56.345 1.00 36.18 123 ARG A CA 1
ATOM 690 C C . ARG A 1 129 ? 40.547 42.075 55.118 1.00 35.20 123 ARG A C 1
ATOM 691 O O . ARG A 1 129 ? 39.687 42.535 54.333 1.00 30.71 123 ARG A O 1
ATOM 699 N N . ARG A 1 130 ? 41.852 42.260 54.926 1.00 39.64 124 ARG A N 1
ATOM 700 C CA . ARG A 1 130 ? 42.232 42.982 53.712 1.00 47.29 124 ARG A CA 1
ATOM 701 C C . ARG A 1 130 ? 43.622 42.759 53.112 1.00 46.31 124 ARG A C 1
ATOM 702 O O . ARG A 1 130 ? 43.861 43.199 51.994 1.00 47.24 124 ARG A O 1
ATOM 710 N N . HIS A 1 131 ? 44.522 42.065 53.793 1.00 40.18 125 HIS A N 1
ATOM 711 C CA . HIS A 1 131 ? 45.872 41.956 53.255 1.00 46.18 125 HIS A CA 1
ATOM 712 C C . HIS A 1 131 ? 46.041 40.870 52.181 1.00 50.13 125 HIS A C 1
ATOM 713 O O . HIS A 1 131 ? 47.137 40.679 51.658 1.00 52.52 125 HIS A O 1
ATOM 720 N N . ALA A 1 132 ? 44.969 40.174 51.829 1.00 45.44 126 ALA A N 1
ATOM 721 C CA . ALA A 1 132 ? 45.080 39.094 50.850 1.00 46.54 126 ALA A CA 1
ATOM 722 C C . ALA A 1 132 ? 43.912 39.114 49.891 1.00 40.60 126 ALA A C 1
ATOM 723 O O . ALA A 1 132 ? 42.935 38.389 50.078 1.00 46.56 126 ALA A O 1
ATOM 725 N N . PRO A 1 133 ? 44.001 39.957 48.863 1.00 43.68 127 PRO A N 1
ATOM 726 C CA . PRO A 1 133 ? 42.911 40.126 47.895 1.00 41.88 127 PRO A CA 1
ATOM 727 C C . PRO A 1 133 ? 42.530 38.825 47.199 1.00 40.27 127 PRO A C 1
ATOM 728 O O . PRO A 1 133 ? 43.361 37.958 46.978 1.00 38.23 127 PRO A O 1
ATOM 732 N N . VAL A 1 134 ? 41.245 38.688 46.906 1.00 42.77 128 VAL A N 1
ATOM 733 C CA . VAL A 1 134 ? 40.708 37.541 46.188 1.00 44.46 128 VAL A CA 1
ATOM 734 C C . VAL A 1 134 ? 40.801 37.790 44.676 1.00 41.59 128 VAL A C 1
ATOM 735 O O . VAL A 1 134 ? 40.623 38.912 44.225 1.00 39.06 128 VAL A O 1
ATOM 739 N N . LEU A 1 135 ? 41.110 36.768 43.890 1.00 42.93 129 LEU A N 1
ATOM 740 C CA . LEU A 1 135 ? 41.203 36.962 42.442 1.00 45.12 129 LEU A CA 1
ATOM 741 C C . LEU A 1 135 ? 39.958 36.479 41.704 1.00 38.83 129 LEU A C 1
ATOM 742 O O . LEU A 1 135 ? 39.595 35.315 41.831 1.00 46.21 129 LEU A O 1
ATOM 747 N N . ALA A 1 136 ? 39.300 37.358 40.942 1.00 38.52 130 ALA A N 1
ATOM 748 C CA . ALA A 1 136 ? 38.213 36.915 40.042 1.00 35.63 130 ALA A CA 1
ATOM 749 C C . ALA A 1 136 ? 38.679 36.858 38.578 1.00 35.28 130 ALA A C 1
ATOM 750 O O . ALA A 1 136 ? 39.039 37.881 37.985 1.00 32.98 130 ALA A O 1
ATOM 752 N N . MET A 1 137 ? 38.639 35.668 37.985 1.00 30.16 131 MET A N 1
ATOM 753 C CA . MET A 1 137 ? 39.115 35.483 36.626 1.00 32.17 131 MET A CA 1
ATOM 754 C C . MET A 1 137 ? 38.035 34.806 35.788 1.00 37.48 131 MET A C 1
ATOM 755 O O . MET A 1 137 ? 37.827 33.603 35.896 1.00 34.81 131 MET A O 1
ATOM 760 N N . GLY A 1 138 ? 37.343 35.595 34.968 1.00 37.82 132 GLY A N 1
ATOM 761 C CA . GLY A 1 138 ? 36.281 35.090 34.119 1.00 36.24 132 GLY A CA 1
ATOM 762 C C . GLY A 1 138 ? 35.612 36.214 33.340 1.00 32.48 132 GLY A C 1
ATOM 763 O O . GLY A 1 138 ? 36.165 37.314 33.220 1.00 36.55 132 GLY A O 1
ATOM 764 N N . GLY A 1 139 ? 34.425 35.950 32.800 1.00 34.32 133 GLY A N 1
ATOM 765 C CA . GLY A 1 139 ? 33.691 36.969 32.067 1.00 30.14 133 GLY A CA 1
ATOM 766 C C . GLY A 1 139 ? 32.983 37.909 33.027 1.00 33.53 133 GLY A C 1
ATOM 767 O O . GLY A 1 139 ? 33.237 37.900 34.232 1.00 32.06 133 GLY A O 1
ATOM 768 N N . GLY A 1 140 ? 32.077 38.712 32.489 1.00 27.32 134 GLY A N 1
ATOM 769 C CA . GLY A 1 140 ? 31.375 39.716 33.262 1.00 25.29 134 GLY A CA 1
ATOM 770 C C . GLY A 1 140 ? 30.365 39.154 34.254 1.00 36.64 134 GLY A C 1
ATOM 771 O O . GLY A 1 140 ? 30.036 39.823 35.244 1.00 34.41 134 GLY A O 1
ATOM 772 N N . VAL A 1 141 ? 29.857 37.946 33.998 1.00 34.55 135 VAL A N 1
ATOM 773 C CA . VAL A 1 141 ? 29.025 37.269 34.997 1.00 29.53 135 VAL A CA 1
ATOM 774 C C . VAL A 1 141 ? 29.843 36.861 36.233 1.00 34.72 135 VAL A C 1
ATOM 775 O O . VAL A 1 141 ? 29.423 37.085 37.394 1.00 28.99 135 VAL A O 1
ATOM 779 N N . LEU A 1 142 ? 31.006 36.261 35.984 1.00 25.23 136 LEU A N 1
ATOM 780 C CA . LEU A 1 142 ? 31.897 35.838 37.053 1.00 33.56 136 LEU A CA 1
ATOM 781 C C . LEU A 1 142 ? 32.296 37.028 37.954 1.00 38.17 136 LEU A C 1
ATOM 782 O O . LEU A 1 142 ? 32.160 36.980 39.187 1.00 42.09 136 LEU A O 1
ATOM 787 N N . THR A 1 143 ? 32.789 38.091 37.337 1.00 30.69 137 THR A N 1
ATOM 788 C CA . THR A 1 143 ? 33.436 39.147 38.100 1.00 28.88 137 THR A CA 1
ATOM 789 C C . THR A 1 143 ? 32.403 40.045 38.779 1.00 34.23 137 THR A C 1
ATOM 790 O O . THR A 1 143 ? 32.705 40.688 39.787 1.00 31.16 137 THR A O 1
ATOM 794 N N . ASP A 1 144 ? 31.191 40.089 38.224 1.00 28.18 138 ASP A N 1
ATOM 795 C CA . ASP A 1 144 ? 30.063 40.757 38.894 1.00 31.23 138 ASP A CA 1
ATOM 796 C C . ASP A 1 144 ? 29.638 40.012 40.181 1.00 35.68 138 ASP A C 1
ATOM 797 O O . ASP A 1 144 ? 29.348 40.629 41.217 1.00 31.56 138 ASP A O 1
ATOM 802 N N . ILE A 1 145 ? 29.623 38.688 40.113 1.00 29.34 139 ILE A N 1
ATOM 803 C CA . ILE A 1 145 ? 29.286 37.842 41.256 1.00 32.77 139 ILE A CA 1
ATOM 804 C C . ILE A 1 145 ? 30.343 37.953 42.391 1.00 31.64 139 ILE A C 1
ATOM 805 O O . ILE A 1 145 ? 30.007 38.282 43.543 1.00 31.50 139 ILE A O 1
ATOM 810 N N . VAL A 1 146 ? 31.607 37.711 42.052 1.00 35.91 140 VAL A N 1
ATOM 811 C CA . VAL A 1 146 ? 32.716 37.786 43.007 1.00 35.79 140 VAL A CA 1
ATOM 812 C C . VAL A 1 146 ? 32.875 39.189 43.550 1.00 35.81 140 VAL A C 1
ATOM 813 O O . VAL A 1 146 ? 33.215 39.378 44.712 1.00 36.78 140 VAL A O 1
ATOM 817 N N . GLY A 1 147 ? 32.639 40.181 42.702 1.00 33.93 141 GLY A N 1
ATOM 818 C CA . GLY A 1 147 ? 32.695 41.550 43.156 1.00 28.08 141 GLY A CA 1
ATOM 819 C C . GLY A 1 147 ? 31.663 41.847 44.221 1.00 34.33 141 GLY A C 1
ATOM 820 O O . GLY A 1 147 ? 31.940 42.573 45.164 1.00 33.78 141 GLY A O 1
ATOM 821 N N . LEU A 1 148 ? 30.465 41.291 44.074 1.00 29.05 142 LEU A N 1
ATOM 822 C CA . LEU A 1 148 ? 29.415 41.547 45.038 1.00 28.91 142 LEU A CA 1
ATOM 823 C C . LEU A 1 148 ? 29.669 40.721 46.323 1.00 32.09 142 LEU A C 1
ATOM 824 O O . LEU A 1 148 ? 29.429 41.202 47.421 1.00 27.22 142 LEU A O 1
ATOM 829 N N . ALA A 1 149 ? 30.159 39.495 46.184 1.00 26.90 143 ALA A N 1
ATOM 830 C CA . ALA A 1 149 ? 30.551 38.703 47.344 1.00 33.36 143 ALA A CA 1
ATOM 831 C C . ALA A 1 149 ? 31.633 39.406 48.158 1.00 32.69 143 ALA A C 1
ATOM 832 O O . ALA A 1 149 ? 31.580 39.421 49.382 1.00 36.08 143 ALA A O 1
ATOM 834 N N . ALA A 1 150 ? 32.619 39.961 47.465 1.00 29.80 144 ALA A N 1
ATOM 835 C CA . ALA A 1 150 ? 33.743 40.624 48.099 1.00 29.20 144 ALA A CA 1
ATOM 836 C C . ALA A 1 150 ? 33.312 41.920 48.784 1.00 34.23 144 ALA A C 1
ATOM 837 O O . ALA A 1 150 ? 33.779 42.242 49.871 1.00 33.95 144 ALA A O 1
ATOM 839 N N . SER A 1 151 ? 32.417 42.656 48.145 1.00 31.08 145 SER A N 1
ATOM 840 C CA . SER A 1 151 ? 31.867 43.884 48.719 1.00 31.27 145 SER A CA 1
ATOM 841 C C . SER A 1 151 ? 31.064 43.632 49.988 1.00 29.11 145 SER A C 1
ATOM 842 O O . SER A 1 151 ? 31.050 44.468 50.900 1.00 32.12 145 SER A O 1
ATOM 845 N N . LEU A 1 152 ? 30.404 42.479 50.053 1.00 27.66 146 LEU A N 1
ATOM 846 C CA . LEU A 1 152 ? 29.601 42.126 51.229 1.00 32.57 146 LEU A CA 1
ATOM 847 C C . LEU A 1 152 ? 30.426 41.496 52.356 1.00 36.96 146 LEU A C 1
ATOM 848 O O . LEU A 1 152 ? 30.129 41.666 53.548 1.00 31.10 146 LEU A O 1
ATOM 853 N N . TYR A 1 153 ? 31.460 40.762 51.969 1.00 36.38 147 TYR A N 1
ATOM 854 C CA . TYR A 1 153 ? 32.220 39.976 52.925 1.00 32.86 147 TYR A CA 1
ATOM 855 C C . TYR A 1 153 ? 32.986 40.864 53.916 1.00 35.61 147 TYR A C 1
ATOM 856 O O . TYR A 1 153 ? 33.911 41.604 53.542 1.00 32.67 147 TYR A O 1
ATOM 865 N N . ARG A 1 154 ? 32.575 40.761 55.180 1.00 31.01 148 ARG A N 1
ATOM 866 C CA . ARG A 1 154 ? 32.984 41.653 56.263 1.00 33.15 148 ARG A CA 1
ATOM 867 C C . ARG A 1 154 ? 32.754 43.114 55.905 1.00 32.75 148 ARG A C 1
ATOM 868 O O . ARG A 1 154 ? 33.419 43.995 56.454 1.00 35.79 148 ARG A O 1
ATOM 876 N N . ARG A 1 155 ? 31.812 43.346 54.981 1.00 30.57 149 ARG A N 1
ATOM 877 C CA . ARG A 1 155 ? 31.380 44.678 54.503 1.00 25.11 149 ARG A CA 1
ATOM 878 C C . ARG A 1 155 ? 32.321 45.350 53.503 1.00 30.96 149 ARG A C 1
ATOM 879 O O . ARG A 1 155 ? 32.021 46.465 53.038 1.00 42.13 149 ARG A O 1
ATOM 887 N N . ALA A 1 156 ? 33.445 44.713 53.196 1.00 32.90 150 ALA A N 1
ATOM 888 C CA . ALA A 1 156 ? 34.319 45.079 52.066 1.00 32.58 150 ALA A CA 1
ATOM 889 C C . ALA A 1 156 ? 35.559 44.238 52.158 1.00 40.83 150 ALA A C 1
ATOM 890 O O . ALA A 1 156 ? 36.204 44.175 53.220 1.00 50.17 150 ALA A O 1
ATOM 892 N N . THR A 1 157 ? 35.891 43.596 51.044 1.00 33.79 151 THR A N 1
ATOM 893 C CA . THR A 1 157 ? 37.064 42.758 50.948 1.00 35.32 151 THR A CA 1
ATOM 894 C C . THR A 1 157 ? 37.703 43.094 49.617 1.00 34.28 151 THR A C 1
ATOM 895 O O . THR A 1 157 ? 37.020 43.159 48.615 1.00 37.15 151 THR A O 1
ATOM 899 N N . PRO A 1 158 ? 39.008 43.368 49.612 1.00 37.25 152 PRO A N 1
ATOM 900 C CA . PRO A 1 158 ? 39.661 43.726 48.346 1.00 37.69 152 PRO A CA 1
ATOM 901 C C . PRO A 1 158 ? 39.659 42.546 47.402 1.00 42.70 152 PRO A C 1
ATOM 902 O O . PRO A 1 158 ? 39.705 41.406 47.855 1.00 39.33 152 PRO A O 1
ATOM 906 N N . TYR A 1 159 ? 39.598 42.812 46.106 1.00 38.11 153 TYR A N 1
ATOM 907 C CA . TYR A 1 159 ? 39.811 41.741 45.137 1.00 37.45 153 TYR A CA 1
ATOM 908 C C . TYR A 1 159 ? 40.517 42.324 43.923 1.00 39.58 153 TYR A C 1
ATOM 909 O O . TYR A 1 159 ? 40.685 43.539 43.820 1.00 35.05 153 TYR A O 1
ATOM 918 N N . VAL A 1 160 ? 40.967 41.434 43.049 1.00 41.42 154 VAL A N 1
ATOM 919 C CA . VAL A 1 160 ? 41.564 41.788 41.786 1.00 37.43 154 VAL A CA 1
ATOM 920 C C . VAL A 1 160 ? 40.722 41.158 40.669 1.00 38.32 154 VAL A C 1
ATOM 921 O O . VAL A 1 160 ? 40.215 40.037 40.820 1.00 39.50 154 VAL A O 1
ATOM 925 N N . ARG A 1 161 ? 40.574 41.869 39.555 1.00 36.72 155 ARG A N 1
ATOM 926 C CA . ARG A 1 161 ? 39.848 41.314 38.413 1.00 35.42 155 ARG A CA 1
ATOM 927 C C . ARG A 1 161 ? 40.772 41.028 37.245 1.00 36.57 155 ARG A C 1
ATOM 928 O O . ARG A 1 161 ? 41.687 41.809 36.940 1.00 37.92 155 ARG A O 1
ATOM 936 N N . ILE A 1 162 ? 40.551 39.864 36.637 1.00 34.54 156 ILE A N 1
ATOM 937 C CA . ILE A 1 162 ? 41.168 39.470 35.371 1.00 33.47 156 ILE A CA 1
ATOM 938 C C . ILE A 1 162 ? 40.044 39.094 34.389 1.00 36.18 156 ILE A C 1
ATOM 939 O O . ILE A 1 162 ? 39.618 37.942 34.327 1.00 33.91 156 ILE A O 1
ATOM 944 N N . PRO A 1 163 ? 39.555 40.077 33.622 1.00 30.82 157 PRO A N 1
ATOM 945 C CA . PRO A 1 163 ? 38.477 39.790 32.663 1.00 35.63 157 PRO A CA 1
ATOM 946 C C . PRO A 1 163 ? 39.000 38.971 31.487 1.00 31.74 157 PRO A C 1
ATOM 947 O O . PRO A 1 163 ? 40.091 39.252 30.978 1.00 33.79 157 PRO A O 1
ATOM 951 N N . THR A 1 164 ? 38.255 37.946 31.091 1.00 33.93 158 THR A N 1
ATOM 952 C CA . THR A 1 164 ? 38.696 37.069 30.017 1.00 39.43 158 THR A CA 1
ATOM 953 C C . THR A 1 164 ? 37.801 37.150 28.792 1.00 34.38 158 THR A C 1
ATOM 954 O O . THR A 1 164 ? 38.019 36.435 27.805 1.00 32.46 158 THR A O 1
ATOM 958 N N . THR A 1 165 ? 36.782 37.997 28.859 1.00 33.29 159 THR A N 1
ATOM 959 C CA . THR A 1 165 ? 35.942 38.232 27.691 1.00 32.04 159 THR A CA 1
ATOM 960 C C . THR A 1 165 ? 36.057 39.670 27.263 1.00 29.47 159 THR A C 1
ATOM 961 O O . THR A 1 165 ? 36.557 40.497 28.018 1.00 34.93 159 THR A O 1
ATOM 965 N N . LEU A 1 166 ? 35.526 39.985 26.082 1.00 30.53 160 LEU A N 1
ATOM 966 C CA . LEU A 1 166 ? 35.587 41.354 25.612 1.00 32.15 160 LEU A CA 1
ATOM 967 C C . LEU A 1 166 ? 34.658 42.232 26.459 1.00 32.59 160 LEU A C 1
ATOM 968 O O . LEU A 1 166 ? 35.030 43.346 26.813 1.00 35.88 160 LEU A O 1
ATOM 973 N N . ILE A 1 167 ? 33.464 41.744 26.785 1.00 32.29 161 ILE A N 1
ATOM 974 C CA . ILE A 1 167 ? 32.559 42.500 27.655 1.00 33.98 161 ILE A CA 1
ATOM 975 C C . ILE A 1 167 ? 33.294 42.874 28.966 1.00 26.70 161 ILE A C 1
ATOM 976 O O . ILE A 1 167 ? 33.193 44.005 29.464 1.00 32.34 161 ILE A O 1
ATOM 981 N N . GLY A 1 168 ? 34.068 41.939 29.507 1.00 34.38 162 GLY A N 1
ATOM 982 C CA . GLY A 1 168 ? 34.779 42.200 30.747 1.00 32.12 162 GLY A CA 1
ATOM 983 C C . GLY A 1 168 ? 35.865 43.249 30.603 1.00 40.46 162 GLY A C 1
ATOM 984 O O . GLY A 1 168 ? 36.014 44.116 31.475 1.00 40.13 162 GLY A O 1
ATOM 985 N N . MET A 1 169 ? 36.621 43.175 29.501 1.00 38.22 163 MET A N 1
ATOM 986 C CA . MET A 1 169 ? 37.808 44.015 29.321 1.00 35.63 163 MET A CA 1
ATOM 987 C C . MET A 1 169 ? 37.460 45.489 29.061 1.00 34.29 163 MET A C 1
ATOM 988 O O . MET A 1 169 ? 38.174 46.381 29.526 1.00 34.47 163 MET A O 1
ATOM 993 N N . ILE A 1 170 ? 36.352 45.767 28.372 1.00 35.31 164 ILE A N 1
ATOM 994 C CA . ILE A 1 170 ? 36.008 47.168 28.134 1.00 42.77 164 ILE A CA 1
ATOM 995 C C . ILE A 1 170 ? 34.748 47.675 28.842 1.00 45.60 164 ILE A C 1
ATOM 996 O O . ILE A 1 170 ? 34.337 48.807 28.611 1.00 46.01 164 ILE A O 1
ATOM 1001 N N . ASP A 1 171 ? 34.145 46.874 29.717 1.00 45.06 165 ASP A N 1
ATOM 1002 C CA . ASP A 1 171 ? 33.012 47.395 30.476 1.00 41.19 165 ASP A CA 1
ATOM 1003 C C . ASP A 1 171 ? 32.887 46.774 31.884 1.00 39.58 165 ASP A C 1
ATOM 1004 O O . ASP A 1 171 ? 33.135 47.449 32.904 1.00 38.08 165 ASP A O 1
ATOM 1009 N N . ALA A 1 172 ? 32.528 45.496 31.939 1.00 36.00 166 ALA A N 1
ATOM 1010 C CA . ALA A 1 172 ? 32.174 44.853 33.201 1.00 32.18 166 ALA A CA 1
ATOM 1011 C C . ALA A 1 172 ? 33.323 44.759 34.203 1.00 33.98 166 ALA A C 1
ATOM 1012 O O . ALA A 1 172 ? 33.084 44.732 35.401 1.00 39.13 166 ALA A O 1
ATOM 1014 N N . GLY A 1 173 ? 34.561 44.705 33.721 1.00 39.24 167 GLY A N 1
ATOM 1015 C CA . GLY A 1 173 ? 35.711 44.509 34.589 1.00 35.22 167 GLY A CA 1
ATOM 1016 C C . GLY A 1 173 ? 36.460 45.779 34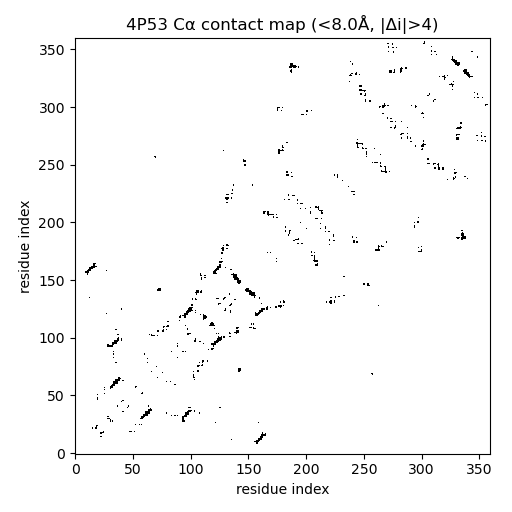.955 1.00 36.87 167 GLY A C 1
ATOM 1017 O O . GLY A 1 173 ? 37.478 45.729 35.640 1.00 35.78 167 GLY A O 1
ATOM 1018 N N . ILE A 1 174 ? 35.977 46.933 34.517 1.00 33.88 168 ILE A N 1
ATOM 1019 C CA . ILE A 1 174 ? 36.752 48.148 34.735 1.00 40.32 168 ILE A CA 1
ATOM 1020 C C . ILE A 1 174 ? 35.960 49.216 35.480 1.00 34.09 168 ILE A C 1
ATOM 1021 O O . ILE A 1 174 ? 36.460 50.308 35.737 1.00 36.27 168 ILE A O 1
ATOM 1026 N N . GLY A 1 175 ? 34.717 48.901 35.802 1.00 29.91 169 GLY A N 1
ATOM 1027 C CA . GLY A 1 175 ? 33.864 49.827 36.514 1.00 34.28 169 GLY A CA 1
ATOM 1028 C C . GLY A 1 175 ? 33.884 49.624 38.012 1.00 34.72 169 GLY A C 1
ATOM 1029 O O . GLY A 1 175 ? 34.750 48.935 38.547 1.00 40.74 169 GLY A O 1
ATOM 1030 N N . ALA A 1 176 ? 32.940 50.259 38.688 1.00 32.15 170 ALA A N 1
ATOM 1031 C CA . ALA A 1 176 ? 32.750 50.091 40.118 1.00 35.74 170 ALA A CA 1
ATOM 1032 C C . ALA A 1 176 ? 31.495 49.263 40.420 1.00 32.35 170 ALA A C 1
ATOM 1033 O O . ALA A 1 176 ? 31.339 48.710 41.506 1.00 38.22 170 ALA A O 1
ATOM 1035 N N . LYS A 1 177 ? 30.591 49.171 39.459 1.00 32.54 171 LYS A N 1
ATOM 1036 C CA . LYS A 1 177 ? 29.334 48.449 39.673 1.00 37.49 171 LYS A CA 1
ATOM 1037 C C . LYS A 1 177 ? 29.516 46.930 39.785 1.00 37.91 171 LYS A C 1
ATOM 1038 O O . LYS A 1 177 ? 30.207 46.320 38.977 1.00 44.85 171 LYS A O 1
ATOM 1044 N N . THR A 1 178 ? 28.877 46.323 40.778 1.00 30.04 172 THR A N 1
ATOM 1045 C CA . THR A 1 178 ?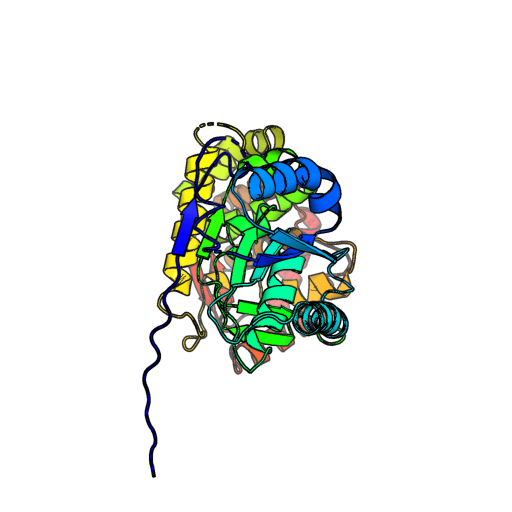 28.740 44.872 40.820 1.00 31.74 172 THR A CA 1
ATOM 1046 C C . THR A 1 178 ? 27.280 44.537 41.000 1.00 33.38 172 THR A C 1
ATOM 1047 O O . THR A 1 178 ? 26.470 45.419 41.256 1.00 34.61 172 THR A O 1
ATOM 1051 N N . GLY A 1 179 ? 26.924 43.267 40.918 1.00 35.00 173 GLY A N 1
ATOM 1052 C CA . GLY A 1 179 ? 25.543 42.938 41.175 1.00 35.65 173 GLY A CA 1
ATOM 1053 C C . GLY A 1 179 ? 25.028 41.651 40.599 1.00 31.97 173 GLY A C 1
ATOM 1054 O O . GLY A 1 179 ? 25.680 41.002 39.797 1.00 30.87 173 GLY A O 1
ATOM 1055 N N . VAL A 1 180 ? 23.833 41.289 41.029 1.00 30.36 174 VAL A N 1
ATOM 1056 C CA . VAL A 1 180 ? 23.169 40.100 40.523 1.00 24.61 174 VAL A CA 1
ATOM 1057 C C . VAL A 1 180 ? 21.724 40.450 40.221 1.00 24.87 174 VAL A C 1
ATOM 1058 O O . VAL A 1 180 ? 21.230 41.487 40.668 1.00 34.76 174 VAL A O 1
ATOM 1062 N N . ASN A 1 181 ? 21.061 39.574 39.468 1.00 22.58 175 ASN A N 1
ATOM 1063 C CA . ASN A 1 181 ? 19.645 39.693 39.177 1.00 24.19 175 ASN A CA 1
ATOM 1064 C C . ASN A 1 181 ? 18.820 39.244 40.371 1.00 32.63 175 ASN A C 1
ATOM 1065 O O . ASN A 1 181 ? 19.231 38.336 41.125 1.00 29.25 175 ASN A O 1
ATOM 1070 N N . PHE A 1 182 ? 17.671 39.881 40.552 1.00 33.28 176 PHE A N 1
ATOM 1071 C CA . PHE A 1 182 ? 16.716 39.460 41.574 1.00 36.92 176 PHE A CA 1
ATOM 1072 C C . PHE A 1 182 ? 15.379 39.228 40.897 1.00 30.78 176 PHE A C 1
ATOM 1073 O O . PHE A 1 182 ? 14.798 40.159 40.337 1.00 28.18 176 PHE A O 1
ATOM 1081 N N . ARG A 1 183 ? 14.907 37.989 40.962 1.00 37.64 177 ARG A N 1
ATOM 1082 C CA . ARG A 1 183 ? 13.755 37.523 40.177 1.00 42.45 177 ARG A CA 1
ATOM 1083 C C . ARG A 1 183 ? 13.881 37.976 38.713 1.00 44.74 177 ARG A C 1
ATOM 1084 O O . ARG A 1 183 ? 14.943 37.827 38.109 1.00 40.07 177 ARG A O 1
ATOM 1092 N N . GLU A 1 184 ? 12.831 38.523 38.121 1.00 54.28 178 GLU A N 1
ATOM 1093 C CA . GLU A 1 184 ? 12.933 38.839 36.697 1.00 60.79 178 GLU A CA 1
ATOM 1094 C C . GLU A 1 184 ? 13.582 40.206 36.463 1.00 53.83 178 GLU A C 1
ATOM 1095 O O . GLU A 1 184 ? 13.397 40.813 35.412 1.00 58.18 178 GLU A O 1
ATOM 1101 N N . HIS A 1 185 ? 14.354 40.687 37.436 1.00 43.51 179 HIS A N 1
ATOM 1102 C CA . HIS A 1 185 ? 14.952 42.009 37.313 1.00 41.09 179 HIS A CA 1
ATOM 1103 C C . HIS A 1 185 ? 16.471 42.007 37.186 1.00 34.95 179 HIS A C 1
ATOM 1104 O O . HIS A 1 185 ? 17.185 41.553 38.073 1.00 41.29 179 HIS A O 1
ATOM 1111 N N . LYS A 1 186 ? 16.945 42.576 36.083 1.00 33.64 180 LYS A N 1
ATOM 1112 C CA . LYS A 1 186 ? 18.377 42.677 35.782 1.00 34.22 180 LYS A CA 1
ATOM 1113 C C . LYS A 1 186 ? 19.127 43.557 36.809 1.00 31.06 180 LYS A C 1
ATOM 1114 O O . LYS A 1 186 ? 18.762 44.717 37.046 1.00 29.41 180 LYS A O 1
ATOM 1120 N N . ASN A 1 187 ? 20.158 42.986 37.432 1.00 34.39 181 ASN A N 1
ATOM 1121 C CA . ASN A 1 187 ? 21.091 43.739 38.266 1.00 35.60 181 ASN A CA 1
ATOM 1122 C C . ASN A 1 187 ? 20.389 44.560 39.340 1.00 30.11 181 ASN A C 1
ATOM 1123 O O . ASN A 1 187 ? 20.764 45.707 39.612 1.00 30.21 181 ASN A O 1
ATOM 1128 N N . ARG A 1 188 ? 19.364 43.966 39.931 1.00 25.65 182 ARG A N 1
ATOM 1129 C CA . ARG A 1 188 ? 18.521 44.650 40.894 1.00 29.61 182 ARG A CA 1
ATOM 1130 C C . ARG A 1 188 ? 19.232 44.801 42.245 1.00 33.19 182 ARG A C 1
ATOM 1131 O O . ARG A 1 188 ? 18.911 45.706 43.023 1.00 42.16 182 ARG A O 1
ATOM 1139 N N . LEU A 1 189 ? 20.216 43.942 42.509 1.00 28.88 183 LEU A N 1
ATOM 1140 C CA . LEU A 1 189 ? 20.917 43.945 43.787 1.00 27.91 183 LEU A CA 1
ATOM 1141 C C . LEU A 1 189 ? 22.386 44.095 43.558 1.00 24.66 183 LEU A C 1
ATOM 1142 O O . LEU A 1 189 ? 22.962 43.297 42.813 1.00 32.71 183 LEU A O 1
ATOM 1147 N N . GLY A 1 190 ? 23.023 45.083 44.173 1.00 20.58 184 GLY A N 1
ATOM 1148 C CA . GLY A 1 190 ? 24.465 45.172 44.014 1.00 25.86 184 GLY A CA 1
ATOM 1149 C C . GLY A 1 190 ? 25.150 46.285 44.779 1.00 28.61 184 GLY A C 1
ATOM 1150 O O . GLY A 1 190 ? 24.558 46.852 45.699 1.00 27.73 184 GLY A O 1
ATOM 1151 N N . THR A 1 191 ? 26.399 46.603 44.410 1.00 25.70 185 THR A N 1
ATOM 1152 C CA . THR A 1 191 ? 27.144 47.637 45.134 1.00 32.49 185 THR A CA 1
ATOM 1153 C C . THR A 1 191 ? 28.061 48.351 44.204 1.00 24.45 185 THR A C 1
ATOM 1154 O O . THR A 1 191 ? 28.254 47.905 43.098 1.00 36.24 185 THR A O 1
ATOM 1158 N N . TYR A 1 192 ? 28.638 49.450 44.681 1.00 29.67 186 TYR A N 1
ATOM 1159 C CA . TYR A 1 192 ? 29.759 50.091 44.017 1.00 30.31 186 TYR A CA 1
ATOM 1160 C C . TYR A 1 192 ? 31.034 49.640 44.733 1.00 35.43 186 TYR A C 1
ATOM 1161 O O . TYR A 1 192 ? 31.348 50.107 45.834 1.00 35.64 186 TYR A O 1
ATOM 1170 N N . HIS A 1 193 ? 31.754 48.713 44.111 1.00 36.29 187 HIS A N 1
ATOM 1171 C CA . HIS A 1 193 ? 32.952 48.142 44.703 1.00 33.03 187 HIS A CA 1
ATOM 1172 C C . HIS A 1 193 ? 33.943 47.743 43.616 1.00 30.24 187 HIS A C 1
ATOM 1173 O O . HIS A 1 193 ? 33.998 46.581 43.207 1.00 28.94 187 HIS A O 1
ATOM 1180 N N . PRO A 1 194 ? 34.754 48.701 43.156 1.00 31.54 188 PRO A N 1
ATOM 1181 C CA . PRO A 1 194 ? 35.743 48.351 42.137 1.00 31.91 188 PRO A CA 1
ATOM 1182 C C . PRO A 1 194 ? 36.828 47.455 42.724 1.00 37.73 188 PRO A C 1
ATOM 1183 O O . PRO A 1 194 ? 37.096 47.508 43.925 1.00 36.94 188 PRO A O 1
ATOM 1187 N N . SER A 1 195 ? 37.425 46.614 41.891 1.00 39.90 189 SER A N 1
ATOM 1188 C CA . SER A 1 195 ? 38.612 45.883 42.294 1.00 33.92 189 SER A CA 1
ATOM 1189 C C . SER A 1 195 ? 39.705 46.916 42.406 1.00 38.80 189 SER A C 1
ATOM 1190 O O . SER A 1 195 ? 39.639 47.955 41.742 1.00 40.33 189 SER A O 1
ATOM 1193 N N . SER A 1 196 ? 40.711 46.653 43.234 1.00 34.23 190 SER A N 1
ATOM 1194 C CA . SER A 1 196 ? 41.799 47.605 43.377 1.00 32.97 190 SER A CA 1
ATOM 1195 C C . SER A 1 196 ? 42.725 47.519 42.170 1.00 35.45 190 SER A C 1
ATOM 1196 O O . SER A 1 196 ? 43.520 48.421 41.916 1.00 39.08 190 SER A O 1
ATOM 1199 N N . LEU A 1 197 ? 42.607 46.434 41.413 1.00 33.98 191 LEU A N 1
ATOM 1200 C CA . LEU A 1 197 ? 43.368 46.303 40.184 1.00 41.28 191 LEU A CA 1
ATOM 1201 C C . LEU A 1 197 ? 42.616 45.499 39.137 1.00 43.43 191 LEU A C 1
ATOM 1202 O O . LEU A 1 197 ? 42.026 44.457 39.432 1.00 39.18 191 LEU A O 1
ATOM 1207 N N . THR A 1 198 ? 42.622 45.992 37.909 1.00 45.87 192 THR A N 1
ATOM 1208 C CA . THR A 1 198 ? 42.176 45.161 36.807 1.00 47.17 192 THR A CA 1
ATOM 1209 C C . THR A 1 198 ? 43.344 44.965 35.851 1.00 42.80 192 THR A C 1
ATOM 1210 O O . THR A 1 198 ? 44.048 45.908 35.497 1.00 39.93 192 THR A O 1
ATOM 1214 N N . LEU A 1 199 ? 43.554 43.709 35.480 1.00 41.06 193 LEU A N 1
ATOM 1215 C CA . LEU A 1 199 ? 44.594 43.330 34.540 1.00 41.92 193 LEU A CA 1
ATOM 1216 C C . LEU A 1 199 ? 43.956 42.811 33.238 1.00 41.70 193 LEU A C 1
ATOM 1217 O O . LEU A 1 199 ? 43.255 41.792 33.230 1.00 35.20 193 LEU A O 1
ATOM 1222 N N . ILE A 1 200 ? 44.181 43.531 32.141 1.00 43.80 194 ILE A N 1
ATOM 1223 C CA . ILE A 1 200 ? 43.594 43.164 30.856 1.00 42.49 194 ILE A CA 1
ATOM 1224 C C . ILE A 1 200 ? 44.646 42.560 29.930 1.00 48.11 194 ILE A C 1
ATOM 1225 O O . ILE A 1 200 ? 45.610 43.230 29.543 1.00 58.05 194 ILE A O 1
ATOM 1230 N N . ASP A 1 201 ? 44.457 41.285 29.596 1.00 41.21 195 ASP A N 1
ATOM 1231 C CA . ASP A 1 201 ? 45.310 40.589 28.633 1.00 40.33 195 ASP A CA 1
ATOM 1232 C C . ASP A 1 201 ? 44.450 40.155 27.468 1.00 43.57 195 ASP A C 1
ATOM 1233 O O . ASP A 1 201 ? 43.715 39.166 27.577 1.00 42.74 195 ASP A O 1
ATOM 1238 N N . PRO A 1 202 ? 44.529 40.899 26.352 1.00 49.61 196 PRO A N 1
ATOM 1239 C CA . PRO A 1 202 ? 43.773 40.644 25.114 1.00 45.26 196 PRO A CA 1
ATOM 1240 C C . PRO A 1 202 ? 44.043 39.250 24.536 1.00 42.64 196 PRO A C 1
ATOM 1241 O O . PRO A 1 202 ? 43.326 38.808 23.637 1.00 42.17 196 PRO A O 1
ATOM 1245 N N . GLY A 1 203 ? 45.088 38.583 25.023 1.00 40.94 197 GLY A N 1
ATOM 1246 C CA . GLY A 1 203 ? 45.385 37.221 24.604 1.00 39.89 197 GLY A CA 1
ATOM 1247 C C . GLY A 1 203 ? 44.238 36.256 24.885 1.00 49.80 197 GLY A C 1
ATOM 1248 O O . GLY A 1 203 ? 44.025 35.303 24.128 1.00 48.90 197 GLY A O 1
ATOM 1249 N N . PHE A 1 204 ? 43.505 36.508 25.972 1.00 41.00 198 PHE A N 1
ATOM 1250 C CA . PHE A 1 204 ? 42.343 35.705 26.360 1.00 39.85 198 PHE A CA 1
ATOM 1251 C C . PHE A 1 204 ? 41.240 35.733 25.304 1.00 41.58 198 PHE A C 1
ATOM 1252 O O . PHE A 1 204 ? 40.465 34.777 25.184 1.00 44.15 198 PHE A O 1
ATOM 1260 N N . LEU A 1 205 ? 41.165 36.816 24.535 1.00 39.78 199 LEU A N 1
ATOM 1261 C CA . LEU A 1 205 ? 40.090 36.958 23.544 1.00 42.56 199 LEU A CA 1
ATOM 1262 C C . LEU A 1 205 ? 40.271 35.968 22.389 1.00 51.06 199 LEU A C 1
ATOM 1263 O O . LEU A 1 205 ? 39.317 35.655 21.673 1.00 50.90 199 LEU A O 1
ATOM 1268 N N . ALA A 1 206 ? 41.493 35.459 22.234 1.00 51.99 200 ALA A N 1
ATOM 1269 C CA . ALA A 1 206 ? 41.822 34.511 21.169 1.00 46.98 200 ALA A CA 1
ATOM 1270 C C . ALA A 1 206 ? 40.932 33.274 21.192 1.00 45.93 200 ALA A C 1
ATOM 1271 O O . ALA A 1 206 ? 40.623 32.712 20.140 1.00 46.35 200 ALA A O 1
ATOM 1273 N N . THR A 1 207 ? 40.522 32.843 22.387 1.00 46.68 201 THR A N 1
ATOM 1274 C CA . THR A 1 207 ? 39.704 31.641 22.506 1.00 45.59 201 THR A CA 1
ATOM 1275 C C . THR A 1 207 ? 38.196 31.903 22.531 1.00 41.03 201 THR A C 1
ATOM 1276 O O . THR A 1 207 ? 37.425 30.963 22.664 1.00 44.01 201 THR A O 1
ATOM 1280 N N . LEU A 1 208 ? 37.757 33.150 22.402 1.00 41.67 202 LEU A N 1
ATOM 1281 C CA . LEU A 1 208 ? 36.320 33.380 22.275 1.00 39.45 202 LEU A CA 1
ATOM 1282 C C . LEU A 1 208 ? 35.818 32.945 20.907 1.00 47.50 202 LEU A C 1
ATOM 1283 O O . LEU A 1 208 ? 36.577 32.887 19.933 1.00 51.36 202 LEU A O 1
ATOM 1288 N N . ASP A 1 209 ? 34.533 32.627 20.832 1.00 42.94 203 ASP A N 1
ATOM 1289 C CA . ASP A 1 209 ? 33.954 32.307 19.546 1.00 46.91 203 ASP A CA 1
ATOM 1290 C C . ASP A 1 209 ? 33.445 33.604 18.935 1.00 45.25 203 ASP A C 1
ATOM 1291 O O . ASP A 1 209 ? 33.388 34.637 19.617 1.00 44.44 203 ASP A O 1
ATOM 1296 N N . ALA A 1 210 ? 33.095 33.561 17.655 1.00 49.81 204 ALA A N 1
ATOM 1297 C CA . ALA A 1 210 ? 32.716 34.784 16.947 1.00 46.81 204 ALA A CA 1
ATOM 1298 C C . ALA A 1 210 ? 31.576 35.498 17.673 1.00 44.99 204 ALA A C 1
ATOM 1299 O O . ALA A 1 210 ? 31.630 36.715 17.885 1.00 38.94 204 ALA A O 1
ATOM 1301 N N . ARG A 1 211 ? 30.577 34.736 18.112 1.00 41.03 205 ARG A N 1
ATOM 1302 C CA . ARG A 1 211 ? 29.414 35.335 18.769 1.00 44.10 205 ARG A CA 1
ATOM 1303 C C . ARG A 1 211 ? 29.786 36.203 19.984 1.00 41.73 205 ARG A C 1
ATOM 1304 O O . ARG A 1 211 ? 29.330 37.341 20.105 1.00 40.67 205 ARG A O 1
ATOM 1312 N N . HIS A 1 212 ? 30.623 35.684 20.881 1.00 35.61 206 HIS A N 1
ATOM 1313 C CA . HIS A 1 212 ? 30.996 36.472 22.050 1.00 36.81 206 HIS A CA 1
ATOM 1314 C C . HIS A 1 212 ? 31.965 37.605 21.746 1.00 30.23 206 HIS A C 1
ATOM 1315 O O . HIS A 1 212 ? 31.973 38.598 22.464 1.00 36.01 206 HIS A O 1
ATOM 1322 N N . LEU A 1 213 ? 32.774 37.475 20.698 1.00 35.99 207 LEU A N 1
ATOM 1323 C CA . LEU A 1 213 ? 33.624 38.586 20.286 1.00 39.76 207 LEU A CA 1
ATOM 1324 C C . LEU A 1 213 ? 32.733 39.752 19.816 1.00 38.29 207 LEU A C 1
ATOM 1325 O O . LEU A 1 213 ? 32.929 40.897 20.213 1.00 37.69 207 LEU A O 1
ATOM 1330 N N . ARG A 1 214 ? 31.741 39.450 18.990 1.00 38.51 208 ARG A N 1
ATOM 1331 C CA . ARG A 1 214 ? 30.830 40.474 18.487 1.00 35.89 208 ARG A CA 1
ATOM 1332 C C . ARG A 1 214 ? 30.048 41.107 19.601 1.00 35.80 208 ARG A C 1
ATOM 1333 O O . ARG A 1 214 ? 29.700 42.283 19.531 1.00 38.44 208 ARG A O 1
ATOM 1341 N N . ASN A 1 215 ? 29.749 40.286 20.605 1.00 31.65 209 ASN A N 1
ATOM 1342 C CA . ASN A 1 215 ? 28.913 40.647 21.737 1.00 33.56 209 ASN A CA 1
ATOM 1343 C C . ASN A 1 215 ? 29.570 41.793 22.479 1.00 31.21 209 ASN A C 1
ATOM 1344 O O . ASN A 1 215 ? 28.909 42.769 22.843 1.00 31.51 209 ASN A O 1
ATOM 1349 N N . GLY A 1 216 ? 30.885 41.677 22.666 1.00 31.70 210 GLY A N 1
ATOM 1350 C CA . GLY A 1 216 ? 31.693 42.687 23.338 1.00 28.64 210 GLY A CA 1
ATOM 1351 C C . GLY A 1 216 ? 31.926 43.889 22.440 1.00 37.33 210 GLY A C 1
ATOM 1352 O O . GLY A 1 216 ? 31.971 45.028 22.907 1.00 43.78 210 GLY A O 1
ATOM 1353 N N . LEU A 1 217 ? 32.041 43.647 21.141 1.00 41.62 211 LEU A N 1
ATOM 1354 C CA . LEU A 1 217 ? 32.069 44.751 20.184 1.00 42.21 211 LEU A CA 1
ATOM 1355 C C . LEU A 1 217 ? 30.813 45.639 20.274 1.00 40.95 211 LEU A C 1
ATOM 1356 O O . LEU A 1 217 ? 30.883 46.847 20.018 1.00 38.07 211 LEU A O 1
ATOM 1361 N N . ALA A 1 218 ? 29.679 45.063 20.655 1.00 35.50 212 ALA A N 1
ATOM 1362 C CA . ALA A 1 218 ? 28.478 45.876 20.885 1.00 36.96 212 ALA A CA 1
ATOM 1363 C C . ALA A 1 218 ? 28.679 46.972 21.927 1.00 40.82 212 ALA A C 1
ATOM 1364 O O . ALA A 1 218 ? 28.152 48.080 21.766 1.00 38.84 212 ALA A O 1
ATOM 1366 N N . GLU A 1 219 ? 29.416 46.671 22.998 1.00 33.66 213 GLU A N 1
ATOM 1367 C CA . GLU A 1 219 ? 29.595 47.655 24.066 1.00 37.60 213 GLU A CA 1
ATOM 1368 C C . GLU A 1 219 ? 30.602 48.714 23.667 1.00 37.38 213 GLU A C 1
ATOM 1369 O O . GLU A 1 219 ? 30.541 49.861 24.127 1.00 37.07 213 GLU A O 1
ATOM 1375 N N . ILE A 1 220 ? 31.521 48.333 22.794 1.00 28.20 214 ILE A N 1
ATOM 1376 C CA . ILE A 1 220 ? 32.429 49.304 22.223 1.00 31.12 214 ILE A CA 1
ATOM 1377 C C . ILE A 1 220 ? 31.660 50.244 21.293 1.00 32.72 214 ILE A C 1
ATOM 1378 O O . ILE A 1 220 ? 31.913 51.446 21.283 1.00 36.95 214 ILE A O 1
ATOM 1383 N N . LEU A 1 221 ? 30.702 49.711 20.535 1.00 37.66 215 LEU A N 1
ATOM 1384 C CA . LEU A 1 221 ? 29.942 50.524 19.568 1.00 39.77 215 LEU A CA 1
ATOM 1385 C C . LEU A 1 221 ? 29.119 51.552 20.326 1.00 38.92 215 LEU A C 1
ATOM 1386 O O . LEU A 1 221 ? 28.911 52.677 19.869 1.00 34.20 215 LEU A O 1
ATOM 1391 N N . LYS A 1 222 ? 28.688 51.163 21.522 1.00 36.26 216 LYS A N 1
ATOM 1392 C CA . LYS A 1 222 ? 27.885 52.039 22.365 1.00 37.02 216 LYS A CA 1
ATOM 1393 C C . LYS A 1 222 ? 28.670 53.304 22.659 1.00 35.51 216 LYS A C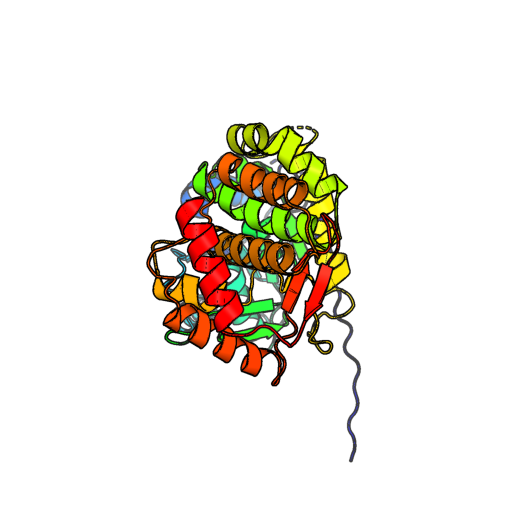 1
ATOM 1394 O O . LYS A 1 222 ? 28.193 54.411 22.426 1.00 34.84 216 LYS A O 1
ATOM 1400 N N . VAL A 1 223 ? 29.900 53.116 23.124 1.00 35.83 217 VAL A N 1
ATOM 1401 C CA . VAL A 1 223 ? 30.806 54.210 23.427 1.00 38.31 217 VAL A CA 1
ATOM 1402 C C . VAL A 1 223 ? 31.046 55.103 22.216 1.00 42.42 217 VAL A C 1
ATOM 1403 O O . VAL A 1 223 ? 30.988 56.327 22.330 1.00 41.37 217 VAL A O 1
ATOM 1407 N N . ALA A 1 224 ? 31.310 54.469 21.071 1.00 36.76 218 ALA A N 1
ATOM 1408 C CA . ALA A 1 224 ? 31.558 55.155 19.822 1.00 37.84 218 ALA A CA 1
ATOM 1409 C C . ALA A 1 224 ? 30.367 55.988 19.352 1.00 40.86 218 ALA A C 1
ATOM 1410 O O . ALA A 1 224 ? 30.544 57.143 18.961 1.00 40.65 218 ALA A O 1
ATOM 1412 N N . LEU A 1 225 ? 29.163 55.414 19.375 1.00 38.46 219 LEU A N 1
ATOM 1413 C CA . LEU A 1 225 ? 27.985 56.123 18.862 1.00 37.97 219 LEU A CA 1
ATOM 1414 C C . LEU A 1 225 ? 27.656 57.402 19.608 1.00 40.18 219 LEU A C 1
ATOM 1415 O O . LEU A 1 225 ? 27.098 58.325 19.023 1.00 45.41 219 LEU A O 1
ATOM 1420 N N . VAL A 1 226 ? 27.969 57.475 20.897 1.00 39.24 220 VAL A N 1
ATOM 1421 C CA . VAL A 1 226 ? 27.600 58.685 21.638 1.00 45.16 220 VAL A CA 1
ATOM 1422 C C . VAL A 1 226 ? 28.790 59.537 22.089 1.00 46.53 220 VAL A C 1
ATOM 1423 O O . VAL A 1 226 ? 28.599 60.637 22.598 1.00 49.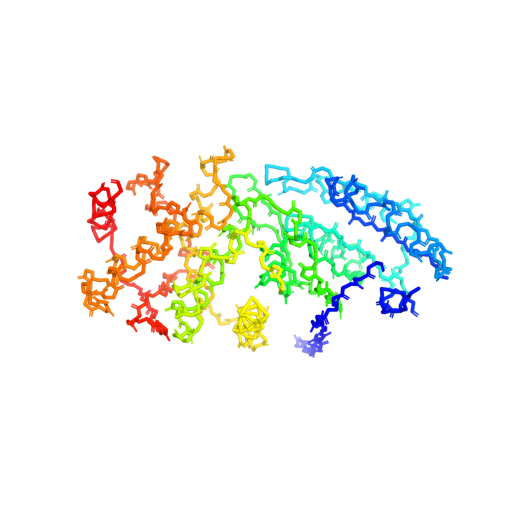37 220 VAL A O 1
ATOM 1427 N N . LYS A 1 227 ? 30.009 59.051 21.881 1.00 48.12 221 LYS A N 1
ATOM 1428 C CA . LYS A 1 227 ? 31.183 59.735 22.426 1.00 48.75 221 LYS A CA 1
ATOM 1429 C C . LYS A 1 227 ? 32.343 59.866 21.465 1.00 46.29 221 LYS A C 1
ATOM 1430 O O . LYS A 1 227 ? 33.144 60.786 21.615 1.00 44.84 221 LYS A O 1
ATOM 1436 N N . ASP A 1 228 ? 32.466 58.935 20.513 1.00 41.65 222 ASP A N 1
ATOM 1437 C CA . ASP A 1 228 ? 33.730 58.794 19.782 1.00 47.57 222 ASP A CA 1
ATOM 1438 C C . ASP A 1 228 ? 33.594 58.425 18.306 1.00 46.60 222 ASP A C 1
ATOM 1439 O O . ASP A 1 228 ? 33.582 57.248 17.960 1.00 43.58 222 ASP A O 1
ATOM 1444 N N . ALA A 1 229 ? 33.524 59.426 17.436 1.00 40.30 223 ALA A N 1
ATOM 1445 C CA . ALA A 1 229 ? 33.318 59.178 16.021 1.00 42.78 223 ALA A CA 1
ATOM 1446 C C . ALA A 1 229 ? 34.482 58.410 15.403 1.00 51.68 223 ALA A C 1
ATOM 1447 O O . ALA A 1 229 ? 34.290 57.586 14.518 1.00 51.41 223 ALA A O 1
ATOM 1449 N N . GLU A 1 230 ? 35.693 58.665 15.878 1.00 60.02 224 GLU A N 1
ATOM 1450 C CA . GLU A 1 230 ? 36.851 57.952 15.356 1.00 65.69 224 GLU A CA 1
ATOM 1451 C C . GLU A 1 230 ? 36.783 56.456 15.703 1.00 56.55 224 GLU A C 1
ATOM 1452 O O . GLU A 1 230 ? 37.078 55.605 14.849 1.00 43.22 224 GLU A O 1
ATOM 1458 N N . LEU A 1 231 ? 36.385 56.147 16.947 1.00 43.39 225 LEU A N 1
ATOM 1459 C CA . LEU A 1 231 ? 36.129 54.769 17.367 1.00 41.76 225 LEU A CA 1
ATOM 1460 C C . LEU A 1 231 ? 35.075 54.086 16.496 1.00 46.43 225 LEU A C 1
ATOM 1461 O O . LEU A 1 231 ? 35.249 52.924 16.107 1.00 50.15 225 LEU A O 1
ATOM 1466 N N . PHE A 1 232 ? 33.979 54.791 16.207 1.00 46.65 226 PHE A N 1
ATOM 1467 C CA . PHE A 1 232 ? 32.961 54.284 15.293 1.00 41.80 226 PHE A CA 1
ATOM 1468 C C . PHE A 1 232 ? 33.592 53.962 13.932 1.00 48.85 226 PHE A C 1
ATOM 1469 O O . PHE A 1 232 ? 33.319 52.912 13.329 1.00 46.08 226 PHE A O 1
ATOM 1477 N N . ASP A 1 233 ? 34.447 54.861 13.458 1.00 47.56 227 ASP A N 1
ATOM 1478 C CA . ASP A 1 233 ? 35.115 54.668 12.177 1.00 53.13 227 ASP A CA 1
ATOM 1479 C C . ASP A 1 233 ? 36.009 53.429 12.173 1.00 49.44 227 ASP A C 1
ATOM 1480 O O . ASP A 1 233 ? 36.025 52.666 11.190 1.00 52.15 227 ASP A O 1
ATOM 1485 N N . LEU A 1 234 ? 36.748 53.226 13.262 1.00 49.71 228 LEU A N 1
ATOM 1486 C CA . LEU A 1 234 ? 37.605 52.053 13.396 1.00 56.19 228 LEU A CA 1
ATOM 1487 C C . LEU A 1 234 ? 36.819 50.740 13.300 1.00 56.40 228 LEU A C 1
ATOM 1488 O O . LEU A 1 234 ? 37.291 49.765 12.686 1.00 55.85 228 LEU A O 1
ATOM 1493 N N . LEU A 1 235 ? 35.625 50.731 13.888 1.00 50.89 229 LEU A N 1
ATOM 1494 C CA . LEU A 1 235 ? 34.750 49.558 13.863 1.00 46.42 229 LEU A CA 1
ATOM 1495 C C . LEU A 1 235 ? 34.194 49.296 12.477 1.00 44.07 229 LEU A C 1
ATOM 1496 O O . LEU A 1 235 ? 34.252 48.179 11.990 1.00 48.69 229 LEU A O 1
ATOM 1501 N N . GLU A 1 236 ? 33.634 50.322 11.851 1.00 46.36 230 GLU A N 1
ATOM 1502 C CA . GLU A 1 236 ? 33.152 50.209 10.472 1.00 55.08 230 GLU A CA 1
ATOM 1503 C C . GLU A 1 236 ? 34.276 49.730 9.549 1.00 56.60 230 GLU A C 1
ATOM 1504 O O . GLU A 1 236 ? 34.085 48.825 8.734 1.00 57.78 230 GLU A O 1
ATOM 1510 N N . GLY A 1 237 ? 35.458 50.321 9.700 1.00 53.13 231 GLY A N 1
ATOM 1511 C CA . GLY A 1 237 ? 36.590 49.981 8.855 1.00 57.43 231 GLY A CA 1
ATOM 1512 C C . GLY A 1 237 ? 37.269 48.642 9.114 1.00 57.06 231 GLY A C 1
ATOM 1513 O O . GLY A 1 237 ? 37.877 48.077 8.209 1.00 62.45 231 GLY A O 1
ATOM 1514 N N . HIS A 1 238 ? 37.162 48.128 10.337 1.00 60.20 232 HIS A N 1
ATOM 1515 C CA . HIS A 1 238 ? 37.931 46.952 10.748 1.00 61.59 232 HIS A CA 1
ATOM 1516 C C . HIS A 1 238 ? 37.091 45.881 11.432 1.00 60.17 232 HIS A C 1
ATOM 1517 O O . HIS A 1 238 ? 37.604 44.801 11.741 1.00 61.92 232 HIS A O 1
ATOM 1524 N N . GLY A 1 239 ? 35.816 46.178 11.670 1.00 58.64 233 GLY A N 1
ATOM 1525 C CA . GLY A 1 239 ? 34.975 45.339 12.513 1.00 56.99 233 GLY A CA 1
ATOM 1526 C C . GLY A 1 239 ? 34.980 43.870 12.149 1.00 52.97 233 GLY A C 1
ATOM 1527 O O . GLY A 1 239 ? 35.140 43.010 13.015 1.00 48.58 233 GLY A O 1
ATOM 1528 N N . ALA A 1 240 ? 34.802 43.589 10.864 1.00 50.23 234 ALA A N 1
ATOM 1529 C CA . ALA A 1 240 ? 34.835 42.225 10.375 1.00 48.93 234 ALA A CA 1
ATOM 1530 C C . ALA A 1 240 ? 36.155 41.539 10.719 1.00 52.67 234 ALA A C 1
ATOM 1531 O O . ALA A 1 240 ? 36.148 40.457 11.293 1.00 55.70 234 ALA A O 1
ATOM 1533 N N . SER A 1 241 ? 37.281 42.161 10.361 1.00 55.63 235 SER A N 1
ATOM 1534 C CA . SER A 1 241 ? 38.604 41.583 10.644 1.00 54.67 235 SER A CA 1
ATOM 1535 C C . SER A 1 241 ? 38.847 41.344 12.131 1.00 53.31 235 SER A C 1
ATOM 1536 O O . SER A 1 241 ? 39.525 40.382 12.514 1.00 49.00 235 SER A O 1
ATOM 1539 N N . LEU A 1 242 ? 38.314 42.237 12.964 1.00 49.06 236 LEU A N 1
ATOM 1540 C CA . LEU A 1 242 ? 38.556 42.162 14.390 1.00 53.70 236 LEU A CA 1
ATOM 1541 C C . LEU A 1 242 ? 37.815 40.966 14.961 1.00 54.60 236 LEU A C 1
ATOM 1542 O O . LEU A 1 242 ? 38.317 40.282 15.857 1.00 57.03 236 LEU A O 1
ATOM 1547 N N . VAL A 1 243 ? 36.617 40.719 14.441 1.00 50.05 237 VAL A N 1
ATOM 1548 C CA . VAL A 1 243 ? 35.886 39.518 14.809 1.00 49.87 237 VAL A CA 1
ATOM 1549 C C . VAL A 1 243 ? 36.615 38.275 14.308 1.00 52.21 237 VAL A C 1
ATOM 1550 O O . VAL A 1 243 ? 36.761 37.297 15.048 1.00 48.60 237 VAL A O 1
ATOM 1554 N N . GLU A 1 244 ? 37.078 38.325 13.060 1.00 52.12 238 GLU A N 1
ATOM 1555 C CA . GLU A 1 244 ? 37.776 37.199 12.439 1.00 58.46 238 GLU A CA 1
ATOM 1556 C C . GLU A 1 244 ? 39.094 36.891 13.137 1.00 55.20 238 GLU A C 1
ATOM 1557 O O . GLU A 1 244 ? 39.508 35.734 13.225 1.00 49.94 238 GLU A O 1
ATOM 1563 N N . GLN A 1 245 ? 39.752 37.927 13.645 1.00 53.41 239 GLN A N 1
ATOM 1564 C CA . GLN A 1 245 ? 41.050 37.735 14.260 1.00 50.95 239 GLN A CA 1
ATOM 1565 C C . GLN A 1 245 ? 40.931 37.710 15.767 1.00 44.30 239 GLN A C 1
ATOM 1566 O O . GLN A 1 245 ? 41.932 37.635 16.463 1.00 43.17 239 GLN A O 1
ATOM 1572 N N . ARG A 1 246 ? 39.700 37.753 16.264 1.00 49.80 240 ARG A N 1
ATOM 1573 C CA . ARG A 1 246 ? 39.448 37.786 17.703 1.00 39.89 240 ARG A CA 1
ATOM 1574 C C . ARG A 1 246 ? 40.309 38.847 18.389 1.00 45.47 240 ARG A C 1
ATOM 1575 O O . ARG A 1 246 ? 40.882 38.597 19.453 1.00 42.27 240 ARG A O 1
ATOM 1583 N N . MET A 1 247 ? 40.419 40.015 17.759 1.00 46.83 241 MET A N 1
ATOM 1584 C CA . MET A 1 247 ? 41.146 41.145 18.341 1.00 47.06 241 MET A CA 1
ATOM 1585 C C . MET A 1 247 ? 42.615 40.840 18.641 1.00 51.09 241 MET A C 1
ATOM 1586 O O . MET A 1 247 ? 43.237 41.498 19.467 1.00 58.49 241 MET A O 1
ATOM 1591 N N . GLN A 1 248 ? 43.167 39.837 17.974 1.00 44.02 242 GLN A N 1
ATOM 1592 C CA . GLN A 1 248 ? 44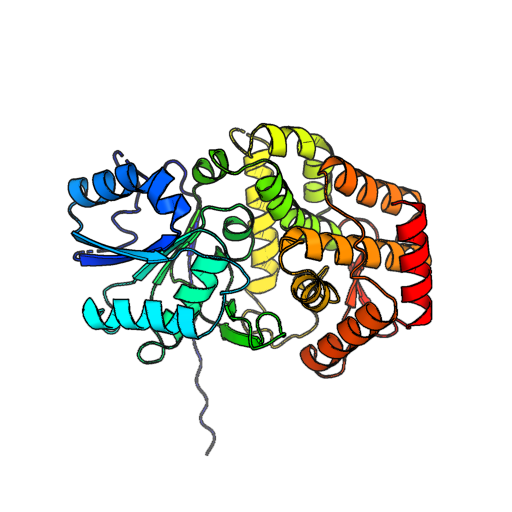.592 39.560 18.079 1.00 56.79 242 GLN A CA 1
ATOM 1593 C C . GLN A 1 248 ? 45.370 40.420 17.073 1.00 70.26 242 GLN A C 1
ATOM 1594 O O . GLN A 1 248 ? 44.905 40.619 15.955 1.00 72.15 242 GLN A O 1
ATOM 1600 N N . PRO A 1 249 ? 46.528 40.970 17.488 1.00 83.58 243 PRO A N 1
ATOM 1601 C CA . PRO A 1 249 ? 47.432 41.757 16.633 1.00 90.86 243 PRO A CA 1
ATOM 1602 C C . PRO A 1 249 ? 48.237 40.915 15.646 1.00 94.30 243 PRO A C 1
ATOM 1603 O O . PRO A 1 249 ? 47.743 39.899 15.159 1.00 95.46 243 PRO A O 1
ATOM 1607 N N . GLY A 1 256 ? 47.500 46.580 14.373 1.00 73.91 250 GLY A N 1
ATOM 1608 C CA . GLY A 1 256 ? 47.474 47.310 15.631 1.00 72.29 250 GLY A CA 1
ATOM 1609 C C . GLY A 1 256 ? 46.185 48.088 15.844 1.00 72.28 250 GLY A C 1
ATOM 1610 O O . GLY A 1 256 ? 46.105 48.938 16.731 1.00 69.37 250 GLY A O 1
ATOM 1611 N N . ALA A 1 257 ? 45.178 47.794 15.024 1.00 70.70 251 ALA A N 1
ATOM 1612 C CA . ALA A 1 257 ? 43.871 48.441 15.117 1.00 62.73 251 ALA A CA 1
ATOM 1613 C C . ALA A 1 257 ? 43.091 47.951 16.339 1.00 61.67 251 ALA A C 1
ATOM 1614 O O . ALA A 1 257 ? 42.444 48.730 17.030 1.00 56.63 251 ALA A O 1
ATOM 1616 N N . ALA A 1 258 ? 43.152 46.649 16.592 1.00 62.10 252 ALA A N 1
ATOM 1617 C CA . ALA A 1 258 ? 42.456 46.057 17.721 1.00 61.28 252 ALA A CA 1
ATOM 1618 C C . ALA A 1 258 ? 42.941 46.687 19.020 1.00 59.33 252 ALA A C 1
ATOM 1619 O O . ALA A 1 258 ? 42.177 46.866 19.960 1.00 53.23 252 ALA A O 1
ATOM 1621 N N . LEU A 1 259 ? 44.221 47.035 19.049 1.00 60.40 253 LEU A N 1
ATOM 1622 C CA . LEU A 1 259 ? 44.833 47.645 20.220 1.00 57.14 253 LEU A CA 1
ATOM 1623 C C . LEU A 1 259 ? 44.303 49.056 20.432 1.00 53.40 253 LEU A C 1
ATOM 1624 O O . LEU A 1 259 ? 44.079 49.479 21.562 1.00 48.08 253 LEU A O 1
ATOM 1629 N N . THR A 1 260 ? 44.118 49.775 19.325 1.00 53.58 254 THR A N 1
ATOM 1630 C CA . THR A 1 260 ? 43.605 51.140 19.334 1.00 53.87 254 THR A CA 1
ATOM 1631 C C . THR A 1 260 ? 42.151 51.119 19.766 1.00 55.37 254 THR A C 1
ATOM 1632 O O . THR A 1 260 ? 41.712 51.929 20.591 1.00 53.82 254 THR A O 1
ATOM 1636 N N . VAL A 1 261 ? 41.412 50.169 19.209 1.00 49.89 255 VAL A N 1
ATOM 1637 C CA . VAL A 1 261 ? 40.005 50.015 19.525 1.00 43.13 255 VAL A CA 1
ATOM 1638 C C . VAL A 1 261 ? 39.780 49.726 21.018 1.00 51.66 255 VAL A C 1
ATOM 1639 O O . VAL A 1 261 ? 38.904 50.335 21.656 1.00 52.08 255 VAL A O 1
ATOM 1643 N N . LEU A 1 262 ? 40.579 48.825 21.584 1.00 47.39 256 LEU A N 1
ATOM 1644 C CA . LEU A 1 262 ? 40.432 48.493 22.995 1.00 47.16 256 LEU A CA 1
ATOM 1645 C C . LEU A 1 262 ? 40.808 49.685 23.887 1.00 49.64 256 LEU A C 1
ATOM 1646 O O . LEU A 1 262 ? 40.151 49.950 24.897 1.00 45.82 256 LEU A O 1
ATOM 1651 N N . ARG A 1 263 ? 41.842 50.420 23.485 1.00 50.83 257 ARG A N 1
ATOM 1652 C CA . ARG A 1 263 ? 42.339 51.544 24.269 1.00 48.70 257 ARG A CA 1
ATOM 1653 C C . ARG A 1 263 ? 41.326 52.690 24.357 1.00 49.86 257 ARG A C 1
ATOM 1654 O O . ARG A 1 263 ? 41.112 53.252 25.443 1.00 46.65 257 ARG A O 1
ATOM 1662 N N . ARG A 1 264 ? 40.695 53.020 23.229 1.00 43.96 258 ARG A N 1
ATOM 1663 C CA . ARG A 1 264 ? 39.704 54.100 23.177 1.00 43.82 258 ARG A CA 1
ATOM 1664 C C . ARG A 1 264 ? 38.406 53.727 23.892 1.00 42.71 258 ARG A C 1
ATOM 1665 O O . ARG A 1 264 ? 37.743 54.596 24.458 1.00 44.76 258 ARG A O 1
ATOM 1673 N N . ALA A 1 265 ? 38.040 52.445 23.842 1.00 33.33 259 ALA A N 1
ATOM 1674 C CA . ALA A 1 265 ? 36.840 51.955 24.487 1.00 39.22 259 ALA A CA 1
ATOM 1675 C C . ALA A 1 265 ? 36.976 52.149 25.990 1.00 36.37 259 ALA A C 1
ATOM 1676 O O . ALA A 1 265 ? 36.133 52.767 26.624 1.00 43.54 259 ALA A O 1
ATOM 1678 N N . VAL A 1 266 ? 38.069 51.637 26.535 1.00 41.89 260 VAL A N 1
ATOM 1679 C CA . VAL A 1 266 ? 38.383 51.775 27.947 1.00 41.58 260 VAL A CA 1
ATOM 1680 C C . VAL A 1 266 ? 38.457 53.236 28.414 1.00 40.76 260 VAL A C 1
ATOM 1681 O O . VAL A 1 266 ? 37.802 53.631 29.388 1.00 39.19 260 VAL A O 1
ATOM 1685 N N . GLN A 1 267 ? 39.281 54.013 27.721 1.00 37.90 261 GLN A N 1
ATOM 1686 C CA . GLN A 1 267 ? 39.401 55.463 27.895 1.00 40.92 261 GLN A CA 1
ATOM 1687 C C . GLN A 1 267 ? 38.043 56.171 27.809 1.00 47.94 261 GLN A C 1
ATOM 1688 O O . GLN A 1 267 ? 37.776 57.099 28.574 1.00 43.79 261 GLN A O 1
ATOM 1694 N N . GLY A 1 268 ? 37.181 55.725 26.897 1.00 45.88 262 GLY A N 1
ATOM 1695 C CA . GLY A 1 268 ? 35.854 56.300 26.762 1.00 39.15 262 GLY A CA 1
ATOM 1696 C C . GLY A 1 268 ? 34.988 55.978 27.968 1.00 35.50 262 GLY A C 1
ATOM 1697 O O . GLY A 1 268 ? 34.386 56.862 28.577 1.00 34.84 262 GLY A O 1
ATOM 1698 N N . MET A 1 269 ? 34.938 54.707 28.334 1.00 32.16 263 MET A N 1
ATOM 1699 C CA . MET A 1 269 ? 34.170 54.304 29.499 1.00 31.24 263 MET A CA 1
ATOM 1700 C C . MET A 1 269 ? 34.663 54.978 30.796 1.00 32.25 263 MET A C 1
ATOM 1701 O O . MET A 1 269 ? 33.866 55.408 31.637 1.00 36.45 263 MET A O 1
ATOM 1706 N N . LEU A 1 270 ? 35.971 55.087 30.962 1.00 29.53 264 LEU A N 1
ATOM 1707 C CA . LEU A 1 270 ? 36.494 55.579 32.238 1.00 37.54 264 LEU A CA 1
ATOM 1708 C C . LEU A 1 270 ? 36.282 57.067 32.427 1.00 35.36 264 LEU A C 1
ATOM 1709 O O . LEU A 1 270 ? 36.098 57.521 33.562 1.00 35.33 264 LEU A O 1
ATOM 1714 N N . GLU A 1 271 ? 36.324 57.827 31.330 1.00 38.69 265 GLU A N 1
ATOM 1715 C CA . GLU A 1 271 ? 36.053 59.266 31.368 1.00 36.03 265 GLU A CA 1
ATOM 1716 C C . GLU A 1 271 ? 34.633 59.528 31.857 1.00 42.22 265 GLU A C 1
ATOM 1717 O O . GLU A 1 271 ? 34.310 60.626 32.315 1.00 45.17 265 GLU A O 1
ATOM 1723 N N . GLU A 1 272 ? 33.784 58.516 31.707 1.00 32.23 266 GLU A N 1
ATOM 1724 C CA . GLU A 1 272 ? 32.379 58.635 32.009 1.00 40.44 266 GLU A CA 1
ATOM 1725 C C . GLU A 1 272 ? 32.122 58.187 33.422 1.00 40.87 266 GLU A C 1
ATOM 1726 O O . GLU A 1 272 ? 31.252 58.724 34.083 1.00 38.79 266 GLU A O 1
ATOM 1732 N N . LEU A 1 273 ? 32.880 57.196 33.876 1.00 41.23 267 LEU A N 1
ATOM 1733 C CA . LEU A 1 273 ? 32.661 56.614 35.199 1.00 38.27 267 LEU A CA 1
ATOM 1734 C C . LEU A 1 273 ? 33.366 57.375 36.299 1.00 41.51 267 LEU A C 1
ATOM 1735 O O . LEU A 1 273 ? 32.793 57.577 37.362 1.00 37.51 267 LEU A O 1
ATOM 1740 N N . GLN A 1 274 ? 34.605 57.787 36.039 1.00 36.24 268 GLN A N 1
ATOM 1741 C CA . GLN A 1 274 ? 35.449 58.383 37.069 1.00 34.68 268 GLN A CA 1
ATOM 1742 C C . GLN A 1 274 ? 34.832 59.594 37.790 1.00 43.84 268 GLN A C 1
ATOM 1743 O O . GLN A 1 274 ? 34.946 59.691 39.008 1.00 47.96 268 GLN A O 1
ATOM 1749 N N . PRO A 1 275 ? 34.175 60.512 37.062 1.00 47.34 269 PRO A N 1
ATOM 1750 C CA . PRO A 1 275 ? 33.644 61.664 37.814 1.00 45.00 269 PRO A CA 1
ATOM 1751 C C . PRO A 1 275 ? 32.223 61.466 38.358 1.00 43.55 269 PRO A C 1
ATOM 1752 O O . PRO A 1 275 ? 31.635 62.385 38.921 1.00 49.60 269 PRO A O 1
ATOM 1756 N N . ASN A 1 276 ? 31.690 60.266 38.206 1.00 33.35 270 ASN A N 1
ATOM 1757 C CA . ASN A 1 276 ? 30.307 59.985 38.546 1.00 32.26 270 ASN A CA 1
ATOM 1758 C C . ASN A 1 276 ? 30.226 58.520 38.982 1.00 33.60 270 ASN A C 1
ATOM 1759 O O . ASN A 1 276 ? 29.329 57.771 38.586 1.00 31.77 270 ASN A O 1
ATOM 1764 N N . LEU A 1 277 ? 31.186 58.112 39.803 1.00 31.41 271 LEU A N 1
ATOM 1765 C CA . LEU A 1 277 ? 31.413 56.696 40.060 1.00 32.98 271 LEU A CA 1
ATOM 1766 C C . LEU A 1 277 ? 30.297 56.034 40.843 1.00 39.78 271 LEU A C 1
ATOM 1767 O O . LEU A 1 277 ? 30.111 54.818 40.738 1.00 39.13 271 LEU A O 1
ATOM 1772 N N . TRP A 1 278 ? 29.548 56.826 41.611 1.00 35.14 272 TRP A N 1
ATOM 1773 C CA . TRP A 1 278 ? 28.392 56.318 42.350 1.00 36.91 272 TRP A CA 1
ATOM 1774 C C . TRP A 1 278 ? 27.074 56.805 41.759 1.00 41.68 272 TRP A C 1
ATOM 1775 O O . TRP A 1 278 ? 26.042 56.777 42.436 1.00 39.62 272 TRP A O 1
ATOM 1786 N N . GLU A 1 279 ? 27.124 57.284 40.519 1.00 33.63 273 GLU A N 1
ATOM 1787 C CA . GLU A 1 279 ? 25.942 57.752 39.806 1.00 35.09 273 GLU A CA 1
ATOM 1788 C C . GLU A 1 279 ? 25.042 58.715 40.586 1.00 41.26 273 GLU A C 1
ATOM 1789 O O . GLU A 1 279 ? 23.828 58.544 40.640 1.00 43.87 273 GLU A O 1
ATOM 1795 N N . HIS A 1 280 ? 25.640 59.739 41.171 1.00 44.26 274 HIS A N 1
ATOM 1796 C CA . HIS A 1 280 ? 24.872 60.826 41.757 1.00 49.59 274 HIS A CA 1
ATOM 1797 C C . HIS A 1 280 ? 24.196 61.619 40.654 1.00 47.23 274 HIS A C 1
ATOM 1798 O O . HIS A 1 280 ? 23.083 62.117 40.828 1.00 46.51 274 HIS A O 1
ATOM 1805 N N . GLN A 1 281 ? 24.886 61.741 39.521 1.00 38.12 275 GLN A N 1
ATOM 1806 C CA . GLN A 1 281 ? 24.305 62.333 38.327 1.00 32.84 275 GLN A CA 1
ATOM 1807 C C . GLN A 1 281 ? 23.625 61.241 37.528 1.00 34.86 275 GLN A C 1
ATOM 1808 O O . GLN A 1 281 ? 24.285 60.280 37.119 1.00 32.89 275 GLN A O 1
ATOM 1814 N N . LEU A 1 282 ? 22.319 61.355 37.298 1.00 39.76 276 LEU A N 1
ATOM 1815 C CA . LEU A 1 282 ? 21.597 60.224 36.704 1.00 37.91 276 LEU A CA 1
ATOM 1816 C C . LEU A 1 282 ? 21.461 60.311 35.168 1.00 44.75 276 LEU A C 1
ATOM 1817 O O . LEU A 1 282 ? 20.941 59.384 34.535 1.00 43.39 276 LEU A O 1
ATOM 1822 N N . ARG A 1 283 ? 21.915 61.414 34.572 1.00 45.26 277 ARG A N 1
ATOM 1823 C CA . ARG A 1 283 ? 22.067 61.489 33.113 1.00 44.79 277 ARG A CA 1
ATOM 1824 C C . ARG A 1 283 ? 23.409 60.895 32.750 1.00 42.96 277 ARG A C 1
ATOM 1825 O O . ARG A 1 283 ? 24.446 61.495 33.040 1.00 41.93 277 ARG A O 1
ATOM 1833 N N . ARG A 1 284 ? 23.400 59.720 32.133 1.00 34.86 278 ARG A N 1
ATOM 1834 C CA . ARG A 1 284 ? 24.645 59.022 31.869 1.00 40.15 278 ARG A CA 1
ATOM 1835 C C . ARG A 1 284 ? 24.743 58.613 30.415 1.00 38.64 278 ARG A C 1
ATOM 1836 O O . ARG A 1 284 ? 23.906 57.859 29.924 1.00 43.19 278 ARG A O 1
ATOM 1844 N N . LEU A 1 285 ? 25.783 59.079 29.737 1.00 33.43 279 LEU A N 1
ATOM 1845 C CA . LEU A 1 285 ? 26.011 58.703 28.339 1.00 33.67 279 LEU A CA 1
ATOM 1846 C C . LEU A 1 285 ? 26.073 57.192 28.187 1.00 33.06 279 LEU A C 1
ATOM 1847 O O . LEU A 1 285 ? 25.537 56.617 27.245 1.00 41.84 279 LEU A O 1
ATOM 1852 N N . VAL A 1 286 ? 26.708 56.556 29.154 1.00 33.73 280 VAL A N 1
ATOM 1853 C CA . VAL A 1 286 ? 26.902 55.117 29.171 1.00 32.76 280 VAL A CA 1
ATOM 1854 C C . VAL A 1 286 ? 25.572 54.336 29.380 1.00 43.58 280 VAL A C 1
ATOM 1855 O O . VAL A 1 286 ? 25.511 53.105 29.216 1.00 36.55 280 VAL A O 1
ATOM 1859 N N . ASP A 1 287 ? 24.495 55.058 29.691 1.00 37.00 281 ASP A N 1
ATOM 1860 C CA . ASP A 1 287 ? 23.168 54.438 29.774 1.00 36.08 281 ASP A CA 1
ATOM 1861 C C . ASP A 1 287 ? 22.587 54.194 28.384 1.00 34.95 281 ASP A C 1
ATOM 1862 O O . ASP A 1 287 ? 21.530 53.542 28.262 1.00 28.49 281 ASP A O 1
ATOM 1867 N N . PHE A 1 288 ? 23.230 54.750 27.347 1.00 35.43 282 PHE A N 1
ATOM 1868 C CA . PHE A 1 288 ? 22.832 54.458 25.962 1.00 33.46 282 PHE A CA 1
ATOM 1869 C C . PHE A 1 288 ? 22.820 52.968 25.793 1.00 31.31 282 PHE A C 1
ATOM 1870 O O . PHE A 1 288 ? 23.746 52.283 26.221 1.00 36.53 282 PHE A O 1
ATOM 1878 N N . GLY A 1 289 ? 21.765 52.469 25.167 1.00 24.41 283 GLY A N 1
ATOM 1879 C CA . GLY A 1 289 ? 21.615 51.046 24.964 1.00 27.50 283 GLY A CA 1
ATOM 1880 C C . GLY A 1 289 ? 21.219 50.276 26.209 1.00 31.40 283 GLY A C 1
ATOM 1881 O O . GLY A 1 289 ? 21.220 49.047 26.190 1.00 36.63 283 GLY A O 1
ATOM 1882 N N . HIS A 1 290 ? 20.848 50.977 27.278 1.00 28.23 284 HIS A N 1
ATOM 1883 C CA . HIS A 1 290 ? 20.498 50.282 28.522 1.00 37.88 284 HIS A CA 1
ATOM 1884 C C . HIS A 1 290 ? 19.185 50.767 29.098 1.00 28.88 284 HIS A C 1
ATOM 1885 O O . HIS A 1 290 ? 19.030 50.835 30.297 1.00 38.38 284 HIS A O 1
ATOM 1892 N N . SER A 1 291 ? 18.249 51.121 28.229 1.00 26.14 285 SER A N 1
ATOM 1893 C CA . SER A 1 291 ? 16.991 51.699 28.662 1.00 34.94 285 SER A CA 1
ATOM 1894 C C . SER A 1 291 ? 15.890 50.676 28.484 1.00 39.63 285 SER A C 1
ATOM 1895 O O . SER A 1 291 ? 14.936 50.640 29.256 1.00 36.67 285 SER A O 1
ATOM 1898 N N . PHE A 1 292 ? 16.032 49.883 27.421 1.00 33.56 286 PHE A N 1
ATOM 1899 C CA . PHE A 1 292 ? 15.100 48.819 27.076 1.00 27.83 286 PHE A CA 1
ATOM 1900 C C . PHE A 1 292 ? 15.724 47.459 27.288 1.00 24.28 286 PHE A C 1
ATOM 1901 O O . PHE A 1 292 ? 15.039 46.520 27.708 1.00 35.89 286 PHE A O 1
ATOM 1909 N N . SER A 1 293 ? 17.023 47.356 27.014 1.00 29.62 287 SER A N 1
ATOM 1910 C CA . SER A 1 293 ? 17.707 46.053 27.029 1.00 32.54 287 SER A CA 1
ATOM 1911 C C . SER A 1 293 ? 17.622 45.231 28.332 1.00 36.51 287 SER A C 1
ATOM 1912 O O . SER A 1 293 ? 17.639 43.991 28.251 1.00 34.47 287 SER A O 1
ATOM 1915 N N . PRO A 1 294 ? 17.536 45.878 29.520 1.00 40.70 288 PRO A N 1
ATOM 1916 C CA . PRO A 1 294 ? 17.491 44.995 30.699 1.00 35.29 288 PRO A CA 1
ATOM 1917 C C . PRO A 1 294 ? 16.282 44.090 30.697 1.00 36.15 288 PRO A C 1
ATOM 1918 O O . PRO A 1 294 ? 16.432 42.900 30.961 1.00 32.01 288 PRO A O 1
ATOM 1922 N N . SER A 1 295 ? 15.111 44.643 30.386 1.00 31.44 289 SER A N 1
ATOM 1923 C CA . SER A 1 295 ? 13.882 43.867 30.378 1.00 37.19 289 SER A CA 1
ATOM 1924 C C . SER A 1 295 ? 13.875 42.920 29.186 1.00 43.59 289 SER A C 1
ATOM 1925 O O . SER A 1 295 ? 13.360 41.811 29.275 1.00 47.62 289 SER A O 1
ATOM 1928 N N . VAL A 1 296 ? 14.457 43.363 28.075 1.00 46.71 290 VAL A N 1
ATOM 1929 C CA . VAL A 1 296 ? 14.538 42.530 26.883 1.00 42.67 290 VAL A CA 1
ATOM 1930 C C . VAL A 1 296 ? 15.466 41.337 27.119 1.00 32.62 290 VAL A C 1
ATOM 1931 O O . VAL A 1 296 ? 15.153 40.217 26.749 1.00 30.94 290 VAL A O 1
ATOM 1935 N N . GLU A 1 297 ? 16.617 41.591 27.725 1.00 32.81 291 GLU A N 1
ATOM 1936 C CA . GLU A 1 297 ? 17.574 40.526 27.995 1.00 37.00 291 GLU A CA 1
ATOM 1937 C C . GLU A 1 297 ? 16.950 39.448 28.887 1.00 36.61 291 GLU A C 1
ATOM 1938 O O . GLU A 1 297 ? 17.087 38.249 28.618 1.00 34.80 291 GLU A O 1
ATOM 1944 N N . MET A 1 298 ? 16.246 39.891 29.928 1.00 37.99 292 MET A N 1
ATOM 1945 C CA . MET A 1 298 ? 15.625 38.997 30.892 1.00 43.98 292 MET A CA 1
ATOM 1946 C C . MET A 1 298 ? 14.459 38.215 30.300 1.00 40.83 292 MET A C 1
ATOM 1947 O O . MET A 1 298 ? 14.264 37.049 30.617 1.00 44.06 292 MET A O 1
ATOM 1952 N N . ALA A 1 299 ? 13.689 38.850 29.429 1.00 37.06 293 ALA A N 1
ATOM 1953 C CA . ALA A 1 299 ? 12.532 38.195 28.838 1.00 39.05 293 ALA A CA 1
ATOM 1954 C C . ALA A 1 299 ? 12.913 37.186 27.762 1.00 46.57 293 ALA A C 1
ATOM 1955 O O . ALA A 1 299 ? 12.123 36.312 27.409 1.00 44.89 293 ALA A O 1
ATOM 1957 N N . ALA A 1 300 ? 14.112 37.305 27.216 1.00 46.37 294 ALA A N 1
ATOM 1958 C CA . ALA A 1 300 ? 14.492 36.398 26.141 1.00 42.43 294 ALA A CA 1
ATOM 1959 C C . ALA A 1 300 ? 15.423 35.299 26.639 1.00 40.50 294 ALA A C 1
ATOM 1960 O O . ALA A 1 300 ? 15.784 34.427 25.863 1.00 47.15 294 ALA A O 1
ATOM 1962 N N . LEU A 1 301 ? 15.795 35.342 27.921 1.00 45.37 295 LEU A N 1
ATOM 1963 C CA . LEU A 1 301 ? 16.743 34.382 28.498 1.00 47.73 295 LEU A CA 1
ATOM 1964 C C . LEU A 1 301 ? 16.368 32.952 28.104 1.00 56.31 295 LEU A C 1
ATOM 1965 O O . LEU A 1 301 ? 15.228 32.527 28.304 1.00 62.27 295 LEU A O 1
ATOM 1970 N N . PRO A 1 302 ? 17.333 32.205 27.545 1.00 53.69 296 PRO A N 1
ATOM 1971 C CA . PRO A 1 302 ? 18.725 32.640 27.433 1.00 52.27 296 PRO A CA 1
ATOM 1972 C C . PRO A 1 302 ? 19.141 32.988 25.998 1.00 48.07 296 PRO A C 1
ATOM 1973 O O . PRO A 1 302 ? 20.297 32.804 25.618 1.00 47.54 296 PRO A O 1
ATOM 1977 N N . GLU A 1 303 ? 18.214 33.508 25.207 1.00 44.97 297 GLU A N 1
ATOM 1978 C CA . GLU A 1 303 ? 18.462 33.626 23.777 1.00 53.44 297 GLU A CA 1
ATOM 1979 C C . GLU A 1 303 ? 19.393 34.765 23.405 1.00 41.61 297 GLU A C 1
ATOM 1980 O O . GLU A 1 303 ? 20.091 34.686 22.388 1.00 38.46 297 GLU A O 1
ATOM 1986 N N . LEU A 1 304 ? 19.410 35.819 24.213 1.00 36.41 298 LEU A N 1
ATOM 1987 C CA . LEU A 1 304 ? 20.218 36.983 23.892 1.00 34.49 298 LEU A CA 1
ATOM 1988 C C . LEU A 1 304 ? 21.331 37.197 24.915 1.00 37.87 298 LEU A C 1
ATOM 1989 O O . LEU A 1 304 ? 21.113 37.138 26.117 1.00 34.43 298 LEU A O 1
ATOM 1994 N N . LEU A 1 305 ? 22.536 37.429 24.417 1.00 39.71 299 LEU A N 1
ATOM 1995 C CA . LEU A 1 305 ? 23.647 37.806 25.258 1.00 34.24 299 LEU A CA 1
ATOM 1996 C C . LEU A 1 305 ? 23.467 39.256 25.599 1.00 35.56 299 LEU A C 1
ATOM 1997 O O . LEU A 1 305 ? 22.667 39.956 24.974 1.00 34.86 299 LEU A O 1
ATOM 2002 N N . HIS A 1 306 ? 24.196 39.711 26.604 1.00 29.29 300 HIS A N 1
ATOM 2003 C CA . HIS A 1 306 ? 24.014 41.076 27.071 1.00 31.20 300 HIS A CA 1
ATOM 2004 C C . HIS A 1 306 ? 24.222 42.160 25.966 1.00 28.72 300 HIS A C 1
ATOM 2005 O O . HIS A 1 306 ? 23.422 43.076 25.812 1.00 30.07 300 HIS A O 1
ATOM 2012 N N . GLY A 1 307 ? 25.287 42.031 25.188 1.00 28.18 301 GLY A N 1
ATOM 2013 C CA . GLY A 1 307 ? 25.622 43.013 24.168 1.00 31.48 301 GLY A CA 1
ATOM 2014 C C . GLY A 1 307 ? 24.655 42.961 22.997 1.00 29.54 301 GLY A C 1
ATOM 2015 O O . GLY A 1 307 ? 24.422 43.959 22.331 1.00 35.06 301 GLY A O 1
ATOM 2016 N N . GLU A 1 308 ? 24.082 41.793 22.757 1.00 32.40 302 GLU A N 1
ATOM 2017 C CA . GLU A 1 308 ? 23.100 41.656 21.707 1.00 35.23 302 GLU A CA 1
ATOM 2018 C C . GLU A 1 308 ? 21.841 42.398 22.130 1.00 34.44 302 GLU A C 1
ATOM 2019 O O . GLU A 1 308 ? 21.234 43.119 21.338 1.00 30.64 302 GLU A O 1
ATOM 2025 N N . ALA A 1 309 ? 21.446 42.224 23.387 1.00 32.54 303 ALA A N 1
ATOM 2026 C CA . ALA A 1 309 ? 20.287 42.947 23.879 1.00 32.30 303 ALA A CA 1
ATOM 2027 C C . ALA A 1 309 ? 20.579 44.444 23.839 1.00 34.23 303 ALA A C 1
ATOM 2028 O O . ALA A 1 309 ? 19.716 45.244 23.464 1.00 34.98 303 ALA A O 1
ATOM 2030 N N . VAL A 1 310 ? 21.806 44.815 24.200 1.00 33.51 304 VAL A N 1
ATOM 2031 C CA . VAL A 1 310 ? 22.207 46.210 24.183 1.00 33.35 304 VAL A CA 1
ATOM 2032 C C . VAL A 1 310 ? 22.055 46.767 22.773 1.00 32.50 304 VAL A C 1
ATOM 2033 O O . VAL A 1 310 ? 21.592 47.877 22.582 1.00 33.19 304 VAL A O 1
ATOM 2037 N N . CYS A 1 311 ? 22.418 45.966 21.783 1.00 31.08 305 CYS A N 1
ATOM 2038 C CA . CYS A 1 311 ? 22.387 46.420 20.403 1.00 26.46 305 CYS A CA 1
ATOM 2039 C C . CYS A 1 311 ? 20.962 46.636 19.899 1.00 32.50 305 CYS A C 1
ATOM 2040 O O . CYS A 1 311 ? 20.704 47.530 19.093 1.00 37.15 305 CYS A O 1
ATOM 2043 N N . ILE A 1 312 ? 20.033 45.802 20.350 1.00 28.13 306 ILE A N 1
ATOM 2044 C CA . ILE A 1 312 ? 18.641 45.998 19.984 1.00 36.58 306 ILE A CA 1
ATOM 2045 C C . ILE A 1 312 ? 18.185 47.376 20.458 1.00 36.11 306 ILE A C 1
ATOM 2046 O O . ILE A 1 312 ? 17.587 48.126 19.698 1.00 37.26 306 ILE A O 1
ATOM 2051 N N . ASP A 1 313 ? 18.528 47.711 21.702 1.00 33.71 307 ASP A N 1
ATOM 2052 C CA . ASP A 1 313 ? 18.254 49.006 22.328 1.00 30.27 307 ASP A CA 1
ATOM 2053 C C . ASP A 1 313 ? 18.925 50.162 21.550 1.00 28.26 307 ASP A C 1
ATOM 2054 O O . ASP A 1 313 ? 18.303 51.178 21.314 1.00 36.09 307 ASP A O 1
ATOM 2059 N N . MET A 1 314 ? 20.198 50.009 21.187 1.00 32.12 308 MET A N 1
ATOM 2060 C CA . MET A 1 314 ? 20.916 50.987 20.357 1.00 35.27 308 MET A CA 1
ATOM 2061 C C . MET A 1 314 ? 20.300 51.173 18.974 1.00 33.75 308 MET A C 1
ATOM 2062 O O . MET A 1 314 ? 20.255 52.288 18.461 1.00 36.41 308 MET A O 1
ATOM 2067 N N . ALA A 1 315 ? 19.843 50.085 18.361 1.00 33.51 309 ALA A N 1
ATOM 2068 C CA . ALA A 1 315 ? 19.238 50.175 17.028 1.00 36.38 309 ALA A CA 1
ATOM 2069 C C . ALA A 1 315 ? 17.862 50.857 17.119 1.00 41.42 309 ALA A C 1
ATOM 2070 O O . ALA A 1 315 ? 17.559 51.764 16.347 1.00 41.29 309 ALA A O 1
ATOM 2072 N N . LEU A 1 316 ? 17.040 50.441 18.078 1.00 34.57 310 LEU A N 1
ATOM 2073 C CA . LEU A 1 316 ? 15.815 51.163 18.389 1.00 34.50 310 LEU A CA 1
ATOM 2074 C C . LEU A 1 316 ? 16.060 52.664 18.637 1.00 41.18 310 LEU A C 1
ATOM 2075 O O . LEU A 1 316 ? 15.386 53.515 18.043 1.00 45.78 310 LEU A O 1
ATOM 2080 N N . SER A 1 317 ? 17.025 52.993 19.494 1.00 36.39 311 SER A N 1
ATOM 2081 C CA . SER A 1 317 ? 17.266 54.383 19.875 1.00 34.43 311 SER A CA 1
ATOM 2082 C C . SER A 1 317 ? 17.794 55.229 18.704 1.00 33.39 311 SER A C 1
ATOM 2083 O O . SER A 1 317 ? 17.541 56.431 18.620 1.00 36.65 311 SER A O 1
ATOM 2086 N N . SER A 1 318 ? 18.548 54.593 17.819 1.00 36.77 312 SER A N 1
ATOM 2087 C CA . SER A 1 318 ? 19.095 55.267 16.661 1.00 35.19 312 SER A CA 1
ATOM 2088 C C . SER A 1 318 ? 17.972 55.550 15.681 1.00 40.07 312 SER A C 1
ATOM 2089 O O . SER A 1 318 ? 17.921 56.622 15.057 1.00 40.01 312 SER A O 1
ATOM 2092 N N . VAL A 1 319 ? 17.032 54.620 15.577 1.00 44.69 313 VAL A N 1
ATOM 2093 C CA . VAL A 1 319 ? 15.882 54.865 14.720 1.00 47.83 313 VAL A CA 1
ATOM 2094 C C . VAL A 1 319 ? 15.060 55.987 15.331 1.00 42.09 313 VAL A C 1
ATOM 2095 O O . VAL A 1 319 ? 14.640 56.897 14.620 1.00 40.66 313 VAL A O 1
ATOM 2099 N N . LEU A 1 320 ? 14.849 55.931 16.645 1.00 45.34 314 LEU A N 1
ATOM 2100 C CA . LEU A 1 320 ? 14.181 57.027 17.349 1.00 35.31 314 LEU A CA 1
ATOM 2101 C C . LEU A 1 320 ? 14.841 58.360 17.007 1.00 41.31 314 LEU A C 1
ATOM 2102 O O . LEU A 1 320 ? 14.166 59.297 16.582 1.00 37.46 314 LEU A O 1
ATOM 2107 N N . ALA A 1 321 ? 16.160 58.437 17.176 1.00 42.39 315 ALA A N 1
ATOM 2108 C CA . ALA A 1 321 ? 16.878 59.675 16.896 1.00 35.87 315 ALA A CA 1
ATOM 2109 C C . ALA A 1 321 ? 16.634 60.135 15.451 1.00 41.81 315 ALA A C 1
ATOM 2110 O O . ALA A 1 321 ? 16.406 61.319 15.210 1.00 43.79 315 ALA A O 1
ATOM 2112 N N . HIS A 1 322 ? 16.661 59.194 14.504 1.00 43.43 316 HIS A N 1
ATOM 2113 C CA . HIS A 1 322 ? 16.422 59.503 13.100 1.00 44.52 316 HIS A CA 1
ATOM 2114 C C . HIS A 1 322 ? 15.049 60.106 12.855 1.00 47.47 316 HIS A C 1
ATOM 2115 O O . HIS A 1 322 ? 14.927 61.144 12.202 1.00 45.19 316 HIS A O 1
ATOM 2122 N N . HIS A 1 323 ? 14.018 59.431 13.362 1.00 46.74 317 HIS A N 1
ATOM 2123 C CA . HIS A 1 323 ? 12.649 59.906 13.235 1.00 48.05 317 HIS A CA 1
ATOM 2124 C C . HIS A 1 323 ? 12.488 61.314 13.795 1.00 57.26 317 HIS A C 1
ATOM 2125 O O . HIS A 1 323 ? 11.553 62.038 13.423 1.00 59.11 317 HIS A O 1
ATOM 2132 N N . ARG A 1 324 ? 13.410 61.690 14.689 1.00 57.63 318 ARG A N 1
ATOM 2133 C CA . ARG A 1 324 ? 13.427 63.006 15.334 1.00 55.83 318 ARG A CA 1
ATOM 2134 C C . ARG A 1 324 ? 14.248 64.065 14.604 1.00 57.24 318 ARG A C 1
ATOM 2135 O O . ARG A 1 324 ? 14.131 65.259 14.904 1.00 64.32 318 ARG A O 1
ATOM 2143 N N . GLY A 1 325 ? 15.088 63.642 13.664 1.00 51.52 319 GLY A N 1
ATOM 2144 C CA . GLY A 1 325 ? 15.920 64.580 12.928 1.00 47.62 319 GLY A CA 1
ATOM 2145 C C . GLY A 1 325 ? 17.314 64.716 13.529 1.00 48.89 319 GLY A C 1
ATOM 2146 O O . GLY A 1 325 ? 18.125 65.501 13.045 1.00 54.16 319 GLY A O 1
ATOM 2147 N N . LEU A 1 326 ? 17.594 63.943 14.574 1.00 46.54 320 LEU A N 1
ATOM 2148 C CA . LEU A 1 326 ? 18.892 63.992 15.251 1.00 43.45 320 LEU A CA 1
ATOM 2149 C C . LEU A 1 326 ? 19.932 63.169 14.495 1.00 43.72 320 LEU A C 1
ATOM 2150 O O . LEU A 1 326 ? 21.144 63.348 14.664 1.00 42.45 320 LEU A O 1
ATOM 2155 N N . LEU A 1 327 ? 19.435 62.263 13.661 1.00 41.64 321 LEU A N 1
ATOM 2156 C CA . LEU A 1 327 ? 20.277 61.457 12.787 1.00 47.54 321 LEU A CA 1
ATOM 2157 C C . LEU A 1 327 ? 19.754 61.585 11.370 1.00 46.97 321 LEU A C 1
ATOM 2158 O O . LEU A 1 327 ? 18.542 61.535 11.159 1.00 51.81 321 LEU A O 1
ATOM 2163 N N . THR A 1 328 ? 20.649 61.764 10.403 1.00 49.54 322 THR A N 1
ATOM 2164 C CA . THR A 1 328 ? 20.251 61.706 8.990 1.00 50.06 322 THR A CA 1
ATOM 2165 C C . THR A 1 328 ? 19.981 60.272 8.557 1.00 46.73 322 THR A C 1
ATOM 2166 O O . THR A 1 328 ? 20.354 59.311 9.242 1.00 47.67 322 THR A O 1
ATOM 2170 N N . GLU A 1 329 ? 19.348 60.136 7.404 1.00 50.03 323 GLU A N 1
ATOM 2171 C CA . GLU A 1 329 ? 19.089 58.847 6.767 1.00 56.35 323 GLU A CA 1
ATOM 2172 C C . GLU A 1 329 ? 20.405 58.131 6.488 1.00 55.52 323 GLU A C 1
ATOM 2173 O O . GLU A 1 329 ? 20.523 56.904 6.659 1.00 47.35 323 GLU A O 1
ATOM 2179 N N . ALA A 1 330 ? 21.386 58.922 6.054 1.00 52.97 324 ALA A N 1
ATOM 2180 C CA . ALA A 1 330 ? 22.723 58.428 5.771 1.00 55.08 324 ALA A CA 1
ATOM 2181 C C . ALA A 1 330 ? 23.407 57.892 7.025 1.00 54.93 324 ALA A C 1
ATOM 2182 O O . ALA A 1 330 ? 23.940 56.777 6.998 1.00 54.04 324 ALA A O 1
ATOM 2184 N N . GLU A 1 331 ? 23.382 58.668 8.115 1.00 54.76 325 GLU A N 1
ATOM 2185 C CA . GLU A 1 331 ? 23.985 58.236 9.380 1.00 48.82 325 GLU A CA 1
ATOM 2186 C C . GLU A 1 331 ? 23.295 57.005 9.977 1.00 43.75 325 GLU A C 1
ATOM 2187 O O . GLU A 1 331 ? 23.954 56.063 10.422 1.00 44.35 325 GLU A O 1
ATOM 2193 N N . LEU A 1 332 ? 21.970 57.033 10.026 1.00 47.25 326 LEU A N 1
ATOM 2194 C CA . LEU A 1 332 ? 21.203 55.866 10.441 1.00 47.71 326 LEU A CA 1
ATOM 2195 C C . LEU A 1 332 ? 21.669 54.649 9.634 1.00 48.78 326 LEU A C 1
ATOM 2196 O O . LEU A 1 332 ? 21.950 53.594 10.190 1.00 52.35 326 LEU A O 1
ATOM 2201 N N . GLY A 1 333 ? 21.764 54.822 8.319 1.00 46.48 327 GLY A N 1
ATOM 2202 C CA . GLY A 1 333 ? 22.293 53.799 7.432 1.00 43.97 327 GLY A CA 1
ATOM 2203 C C . GLY A 1 333 ? 23.678 53.317 7.829 1.00 51.49 327 GLY A C 1
ATOM 2204 O O . GLY A 1 333 ? 23.945 52.119 7.798 1.00 47.94 327 GLY A O 1
ATOM 2205 N N . ARG A 1 334 ? 24.561 54.240 8.203 1.00 42.76 328 ARG A N 1
ATOM 2206 C CA . ARG A 1 334 ? 25.901 53.875 8.663 1.00 50.55 328 ARG A CA 1
ATOM 2207 C C . ARG A 1 334 ? 25.865 53.023 9.927 1.00 51.69 328 ARG A C 1
ATOM 2208 O O . ARG A 1 334 ? 26.582 52.028 10.028 1.00 53.39 328 ARG A O 1
ATOM 2216 N N . VAL A 1 335 ? 25.039 53.412 10.896 1.00 47.88 329 VAL A N 1
ATOM 2217 C CA . VAL A 1 335 ? 24.941 52.663 12.140 1.00 43.11 329 VAL A CA 1
ATOM 2218 C C . VAL A 1 335 ? 24.415 51.236 11.923 1.00 41.92 329 VAL A C 1
ATOM 2219 O O . VAL A 1 335 ? 25.049 50.274 12.336 1.00 47.05 329 VAL A O 1
ATOM 2223 N N . LEU A 1 336 ? 23.270 51.097 11.262 1.00 39.82 330 LEU A N 1
ATOM 2224 C CA . LEU A 1 336 ? 22.679 49.771 11.066 1.00 46.65 330 LEU A CA 1
ATOM 2225 C C . LEU A 1 336 ? 23.519 48.817 10.204 1.00 52.46 330 LEU A C 1
ATOM 2226 O O . LEU A 1 336 ? 23.325 47.592 10.260 1.00 43.89 330 LEU A O 1
ATOM 2231 N N . ASP A 1 337 ? 24.432 49.373 9.407 1.00 39.49 331 ASP A N 1
ATOM 2232 C CA . ASP A 1 337 ? 25.312 48.559 8.571 1.00 42.35 331 ASP A CA 1
ATOM 2233 C C . ASP A 1 337 ? 26.487 48.007 9.359 1.00 39.68 331 ASP A C 1
ATOM 2234 O O . ASP A 1 337 ? 26.871 46.861 9.167 1.00 40.75 331 ASP A O 1
ATOM 2239 N N . VAL A 1 338 ? 27.044 48.811 10.268 1.00 48.05 332 VAL A N 1
ATOM 2240 C CA . VAL A 1 338 ? 28.018 48.291 11.208 1.00 48.35 332 VAL A CA 1
ATOM 2241 C C . VAL A 1 338 ? 27.374 47.173 12.011 1.00 46.32 332 VAL A C 1
ATOM 2242 O O . VAL A 1 338 ? 28.011 46.157 12.262 1.00 46.47 332 VAL A O 1
ATOM 2246 N N . MET A 1 339 ? 26.101 47.336 12.373 1.00 42.37 333 MET A N 1
ATOM 2247 C CA . MET A 1 339 ? 25.457 46.326 13.224 1.00 44.04 333 MET A CA 1
ATOM 2248 C C . MET A 1 339 ? 25.286 45.006 12.466 1.00 45.19 333 MET A C 1
ATOM 2249 O O . MET A 1 339 ? 25.547 43.938 13.018 1.00 45.64 333 MET A O 1
ATOM 2254 N N . ARG A 1 340 ? 24.874 45.075 11.203 1.00 49.69 334 ARG A N 1
ATOM 2255 C CA . ARG A 1 340 ? 24.676 43.862 10.426 1.00 50.30 334 ARG A CA 1
ATOM 2256 C C . ARG A 1 340 ? 26.016 43.225 10.103 1.00 48.47 334 ARG A C 1
ATOM 2257 O O . ARG A 1 340 ? 26.137 42.008 10.063 1.00 47.34 334 ARG A O 1
ATOM 2265 N N . LEU A 1 341 ? 27.022 44.061 9.881 1.00 50.74 335 LEU A N 1
ATOM 2266 C CA . LEU A 1 341 ? 28.385 43.603 9.626 1.00 50.64 335 LEU A CA 1
ATOM 2267 C C . LEU A 1 341 ? 28.993 42.869 10.826 1.00 44.08 335 LEU A C 1
ATOM 2268 O O . LEU A 1 341 ? 29.796 41.960 10.673 1.00 41.10 335 LEU A O 1
ATOM 2273 N N . LEU A 1 342 ? 28.620 43.286 12.028 1.00 44.24 336 LEU A N 1
ATOM 2274 C CA . LEU A 1 342 ? 29.075 42.626 13.245 1.00 44.55 336 LEU A CA 1
ATOM 2275 C C . LEU A 1 342 ? 28.144 41.486 13.605 1.00 43.00 336 LEU A C 1
ATOM 2276 O O . LEU A 1 342 ? 28.206 40.974 14.719 1.00 48.33 336 LEU A O 1
ATOM 2281 N N . HIS A 1 343 ? 27.266 41.127 12.671 1.00 48.70 337 HIS A N 1
ATOM 2282 C CA . HIS A 1 343 ? 26.231 40.113 12.866 1.00 53.64 337 HIS A CA 1
ATOM 2283 C C . HIS A 1 343 ? 25.472 40.270 14.187 1.00 57.22 337 HIS A C 1
ATOM 2284 O O . HIS A 1 343 ? 25.165 39.289 14.862 1.00 61.29 337 HIS A O 1
ATOM 2291 N N . LEU A 1 344 ? 25.158 41.512 14.537 1.00 51.04 338 LEU A N 1
ATOM 2292 C CA . LEU A 1 344 ? 24.417 41.811 15.748 1.00 43.74 338 LEU A CA 1
ATOM 2293 C C . LEU A 1 344 ? 22.962 42.098 15.433 1.00 47.48 338 LEU A C 1
ATOM 2294 O O . LEU A 1 344 ? 22.663 42.792 14.449 1.00 51.06 338 LEU A O 1
ATOM 2299 N N . PRO A 1 345 ? 22.048 41.581 16.274 1.00 44.81 339 PRO A N 1
ATOM 2300 C CA . PRO A 1 345 ? 20.608 41.700 16.002 1.00 40.34 339 PRO A CA 1
ATOM 2301 C C . PRO A 1 345 ? 20.096 43.105 16.229 1.00 41.25 339 PRO A C 1
ATOM 2302 O O . PRO A 1 345 ? 20.604 43.806 17.114 1.00 38.63 339 PRO A O 1
ATOM 2306 N N . VAL A 1 346 ? 19.102 43.515 15.449 1.00 42.72 340 VAL A N 1
ATOM 2307 C CA . VAL A 1 346 ? 18.479 44.811 15.673 1.00 42.95 340 VAL A CA 1
ATOM 2308 C C . VAL A 1 346 ? 17.107 44.610 16.290 1.00 44.45 340 VAL A C 1
ATOM 2309 O O . VAL A 1 346 ? 16.483 45.562 16.753 1.00 52.08 340 VAL A O 1
ATOM 2313 N N . LEU A 1 347 ? 16.652 43.360 16.322 1.00 42.16 341 LEU A N 1
ATOM 2314 C CA . LEU A 1 347 ? 15.316 43.066 16.833 1.00 47.19 341 LEU A CA 1
ATOM 2315 C C . LEU A 1 347 ? 15.188 41.649 17.404 1.00 43.30 341 LEU A C 1
ATOM 2316 O O . LEU A 1 347 ? 16.049 40.810 17.182 1.00 45.91 341 LEU A O 1
ATOM 2321 N N . HIS A 1 348 ? 14.114 41.404 18.150 1.00 37.80 342 HIS A N 1
ATOM 2322 C CA . HIS A 1 348 ? 13.822 40.096 18.742 1.00 41.62 342 HIS A CA 1
ATOM 2323 C C . HIS A 1 348 ? 12.311 40.007 19.008 1.00 44.45 342 HIS A C 1
ATOM 2324 O O . HIS A 1 348 ? 11.664 41.039 19.247 1.00 40.88 342 HIS A O 1
ATOM 2331 N N . PRO A 1 349 ? 11.737 38.793 18.950 1.00 46.44 343 PRO A N 1
ATOM 2332 C CA . PRO A 1 349 ? 10.286 38.625 19.134 1.00 42.55 343 PRO A CA 1
ATOM 2333 C C . PRO A 1 349 ? 9.812 38.977 20.541 1.00 42.39 343 PRO A C 1
ATOM 2334 O O . PRO A 1 349 ? 8.646 39.281 20.761 1.00 48.87 343 PRO A O 1
ATOM 2338 N N . VAL A 1 350 ? 10.726 38.922 21.497 1.00 43.51 344 VAL A N 1
ATOM 2339 C CA . VAL A 1 350 ? 10.442 39.401 22.828 1.00 51.38 344 VAL A CA 1
ATOM 2340 C C . VAL A 1 350 ? 10.015 40.885 22.782 1.00 55.40 344 VAL A C 1
ATOM 2341 O O . VAL A 1 350 ? 9.292 41.367 23.665 1.00 52.78 344 VAL A O 1
ATOM 2345 N N . CYS A 1 351 ? 10.397 41.577 21.706 1.00 50.85 345 CYS A N 1
ATOM 2346 C CA . CYS A 1 351 ? 10.315 43.031 21.660 1.00 41.13 345 CYS A CA 1
ATOM 2347 C C . CYS A 1 351 ? 9.013 43.555 21.111 1.00 50.22 345 CYS A C 1
ATOM 2348 O O . CYS A 1 351 ? 8.988 44.153 20.044 1.00 55.93 345 CYS A O 1
ATOM 2351 N N . THR A 1 352 ? 7.944 43.339 21.867 1.00 54.44 346 THR A N 1
ATOM 2352 C CA . THR A 1 352 ? 6.611 43.818 21.527 1.00 52.89 346 THR A CA 1
ATOM 2353 C C . THR A 1 352 ? 6.391 45.208 22.097 1.00 52.83 346 THR A C 1
ATOM 2354 O O . THR A 1 352 ? 7.098 45.613 23.028 1.00 57.23 346 THR A O 1
ATOM 2358 N N . PRO A 1 353 ? 5.417 45.951 21.544 1.00 48.89 347 PRO A N 1
ATOM 2359 C CA . PRO A 1 353 ? 5.113 47.278 22.078 1.00 51.82 347 PRO A CA 1
ATOM 2360 C C . PRO A 1 353 ? 4.907 47.278 23.599 1.00 52.19 347 PRO A C 1
ATOM 2361 O O . PRO A 1 353 ? 5.420 48.171 24.270 1.00 55.50 347 PRO A O 1
ATOM 2365 N N . ASP A 1 354 ? 4.213 46.277 24.129 1.00 49.25 348 ASP A N 1
ATOM 2366 C CA . ASP A 1 354 ? 3.952 46.223 25.561 1.00 49.40 348 ASP A CA 1
ATOM 2367 C C . ASP A 1 354 ? 5.221 45.991 26.384 1.00 55.53 348 ASP A C 1
ATOM 2368 O O . ASP A 1 354 ? 5.406 46.600 27.455 1.00 53.36 348 ASP A O 1
ATOM 2373 N N . LEU A 1 355 ? 6.094 45.110 25.899 1.00 49.68 349 LEU A N 1
ATOM 2374 C CA . LEU A 1 355 ? 7.348 44.891 26.607 1.00 50.56 349 LEU A CA 1
ATOM 2375 C C . LEU A 1 355 ? 8.196 46.154 26.575 1.00 44.78 349 LEU A C 1
ATOM 2376 O O . LEU A 1 355 ? 8.771 46.544 27.603 1.00 40.45 349 LEU A O 1
ATOM 2381 N N . MET A 1 356 ? 8.280 46.775 25.396 1.00 36.82 350 MET A N 1
ATOM 2382 C CA . MET A 1 356 ? 9.039 48.014 25.237 1.00 43.56 350 MET A CA 1
ATOM 2383 C C . MET A 1 356 ? 8.493 49.073 26.193 1.00 44.81 350 MET A C 1
ATOM 2384 O O . MET A 1 356 ? 9.260 49.798 26.831 1.00 51.45 350 MET A O 1
ATOM 2389 N N . ARG A 1 357 ? 7.174 49.131 26.330 1.00 43.59 351 ARG A N 1
ATOM 2390 C CA . ARG A 1 357 ? 6.551 50.045 27.286 1.00 42.29 351 ARG A CA 1
ATOM 2391 C C . ARG A 1 357 ? 6.991 49.744 28.710 1.00 41.33 351 ARG A C 1
ATOM 2392 O O . ARG A 1 357 ? 7.571 50.605 29.382 1.00 34.85 351 ARG A O 1
ATOM 2400 N N . ALA A 1 358 ? 6.711 48.520 29.156 1.00 44.33 352 ALA A N 1
ATOM 2401 C CA . ALA A 1 358 ? 7.109 48.051 30.483 1.00 43.16 352 ALA A CA 1
ATOM 2402 C C . ALA A 1 358 ? 8.592 48.256 30.726 1.00 45.89 352 ALA A C 1
ATOM 2403 O O . ALA A 1 358 ? 9.004 48.624 31.830 1.00 49.87 352 ALA A O 1
ATOM 2405 N N . ALA A 1 359 ? 9.394 48.001 29.694 1.00 41.14 353 ALA A N 1
ATOM 2406 C CA . ALA A 1 359 ? 10.837 48.149 29.814 1.00 38.68 353 ALA A CA 1
ATOM 2407 C C . ALA A 1 359 ? 11.198 49.604 30.105 1.00 42.09 353 ALA A C 1
ATOM 2408 O O . ALA A 1 359 ? 12.010 49.872 30.983 1.00 35.65 353 ALA A O 1
ATOM 2410 N N . LEU A 1 360 ? 10.585 50.533 29.370 1.00 42.11 354 LEU A N 1
ATOM 2411 C CA . LEU A 1 360 ? 10.816 51.956 29.596 1.00 43.97 354 LEU A CA 1
ATOM 2412 C C . LEU A 1 360 ? 10.387 52.393 31.000 1.00 43.93 354 LEU A C 1
ATOM 2413 O O . LEU A 1 360 ? 11.094 53.160 31.665 1.00 38.30 354 LEU A O 1
ATOM 2418 N N . ALA A 1 361 ? 9.235 51.901 31.444 1.00 38.68 355 ALA A N 1
ATOM 2419 C CA . ALA A 1 361 ? 8.682 52.281 32.739 1.00 34.48 355 ALA A CA 1
ATOM 2420 C C . ALA A 1 361 ? 9.568 51.842 33.918 1.00 34.87 355 ALA A C 1
ATOM 2421 O O . ALA A 1 361 ? 9.735 52.565 34.911 1.00 30.41 355 ALA A O 1
ATOM 2423 N N . ASP A 1 362 ? 10.138 50.656 33.806 1.00 31.03 356 ASP A N 1
ATOM 2424 C CA . ASP A 1 362 ? 11.061 50.168 34.827 1.00 38.33 356 ASP A CA 1
ATOM 2425 C C . ASP A 1 362 ? 12.283 51.068 34.898 1.00 40.76 356 ASP A C 1
ATOM 2426 O O . ASP A 1 362 ? 12.879 51.247 35.955 1.00 34.51 356 ASP A O 1
ATOM 2431 N N . THR A 1 363 ? 12.649 51.637 33.754 1.00 43.82 357 THR A N 1
ATOM 2432 C CA . THR A 1 363 ? 13.825 52.483 33.667 1.00 31.30 357 THR A CA 1
ATOM 2433 C C . THR A 1 363 ? 13.561 53.876 34.207 1.00 27.90 357 THR A C 1
ATOM 2434 O O . THR A 1 363 ? 14.403 54.454 34.897 1.00 26.26 357 THR A O 1
ATOM 2438 N N . VAL A 1 364 ? 12.382 54.419 33.937 1.00 33.52 358 VAL A N 1
ATOM 2439 C CA . VAL A 1 364 ? 12.028 55.705 34.521 1.00 34.48 358 VAL A CA 1
ATOM 2440 C C . VAL A 1 364 ? 12.100 55.653 36.071 1.00 50.58 358 VAL A C 1
ATOM 2441 O O . VAL A 1 364 ? 12.608 56.591 36.714 1.00 40.65 358 VAL A O 1
ATOM 2445 N N . LYS A 1 365 ? 11.667 54.548 36.678 1.00 43.23 359 LYS A N 1
ATOM 2446 C CA . LYS A 1 365 ? 11.832 54.419 38.128 1.00 42.61 359 LYS A CA 1
ATOM 2447 C C . LYS A 1 365 ? 13.309 54.361 38.501 1.00 31.52 359 LYS A C 1
ATOM 2448 O O . LYS A 1 365 ? 13.742 55.062 39.405 1.00 36.65 359 LYS A O 1
ATOM 2454 N N . HIS A 1 366 ? 14.080 53.551 37.786 1.00 23.42 360 HIS A N 1
ATOM 2455 C CA . HIS A 1 366 ? 15.520 53.466 38.011 1.00 27.14 360 HIS A CA 1
ATOM 2456 C C . HIS A 1 366 ? 16.221 54.818 37.908 1.00 32.68 360 HIS A C 1
ATOM 2457 O O . HIS A 1 366 ? 17.252 55.049 38.545 1.00 37.62 360 HIS A O 1
ATOM 2464 N N . ARG A 1 367 ? 15.669 55.710 37.094 1.00 33.64 361 ARG A N 1
ATOM 2465 C CA . ARG A 1 367 ? 16.287 57.009 36.864 1.00 32.18 361 ARG A CA 1
ATOM 2466 C C . ARG A 1 367 ? 15.480 58.051 37.582 1.00 34.62 361 ARG A C 1
ATOM 2467 O O . ARG A 1 367 ? 15.461 59.213 37.186 1.00 35.04 361 ARG A O 1
ATOM 2475 N N . ASP A 1 368 ? 14.785 57.607 38.630 1.00 32.21 362 ASP A N 1
ATOM 2476 C CA . ASP A 1 368 ? 14.229 58.506 39.636 1.00 35.36 362 ASP A CA 1
ATOM 2477 C C . ASP A 1 368 ? 13.086 59.337 39.094 1.00 34.51 362 ASP A C 1
ATOM 2478 O O . ASP A 1 368 ? 12.906 60.480 39.489 1.00 37.88 362 ASP A O 1
ATOM 2483 N N . GLY A 1 369 ? 12.316 58.765 38.179 1.00 37.48 363 GLY A N 1
ATOM 2484 C CA . GLY A 1 369 ? 11.187 59.472 37.608 1.00 38.28 363 GLY A CA 1
ATOM 2485 C C . GLY A 1 369 ? 11.470 60.205 36.308 1.00 35.81 363 GLY A C 1
ATOM 2486 O O . GLY A 1 369 ? 10.606 60.892 35.800 1.00 38.21 363 GLY A O 1
ATOM 2487 N N . TRP A 1 370 ? 12.680 60.077 35.781 1.00 36.46 364 TRP A N 1
ATOM 2488 C CA . TRP A 1 370 ? 13.011 60.689 34.498 1.00 46.53 364 TRP A CA 1
ATOM 2489 C C . TRP A 1 370 ? 13.339 59.620 33.464 1.00 42.13 364 TRP A C 1
ATOM 2490 O O . TRP A 1 370 ? 13.813 58.540 33.815 1.00 39.00 364 TRP A O 1
ATOM 2501 N N . GLN A 1 371 ? 13.122 59.916 32.190 1.00 31.52 365 GLN A N 1
ATOM 2502 C CA . GLN A 1 371 ? 13.594 58.986 31.173 1.00 37.18 365 GLN A CA 1
ATOM 2503 C C . GLN A 1 371 ? 15.104 59.100 30.993 1.00 36.37 365 GLN A C 1
ATOM 2504 O O . GLN A 1 371 ? 15.783 58.092 30.882 1.00 32.22 365 GLN A O 1
ATOM 2510 N N . HIS A 1 372 ? 15.618 60.333 30.980 1.00 40.66 366 HIS A N 1
ATOM 2511 C CA . HIS A 1 372 ? 17.042 60.575 30.748 1.00 41.13 366 HIS A CA 1
ATOM 2512 C C . HIS A 1 372 ? 17.626 59.692 29.637 1.00 39.08 366 HIS A C 1
ATOM 2513 O O . HIS A 1 372 ? 18.702 59.122 29.801 1.00 40.22 366 HIS A O 1
ATOM 2520 N N . MET A 1 373 ? 16.913 59.560 28.525 1.00 43.73 367 MET A N 1
ATOM 2521 C CA . MET A 1 373 ? 17.364 58.710 27.415 1.00 35.54 367 MET A CA 1
ATOM 2522 C C . MET A 1 373 ? 18.407 59.370 26.507 1.00 27.47 367 MET A C 1
ATOM 2523 O O . MET A 1 373 ? 18.182 60.436 25.939 1.00 34.58 367 MET A O 1
ATOM 2528 N N . PRO A 1 374 ? 19.570 58.739 26.377 1.00 29.95 368 PRO A N 1
ATOM 2529 C CA . PRO A 1 374 ? 20.554 59.303 25.463 1.00 32.49 368 PRO A CA 1
ATOM 2530 C C . PRO A 1 374 ? 20.168 58.915 24.037 1.00 41.17 368 PRO A C 1
ATOM 2531 O O . PRO A 1 374 ? 19.968 57.731 23.762 1.00 40.29 368 PRO A O 1
ATOM 2535 N N . LEU A 1 375 ? 20.008 59.904 23.165 1.00 40.15 369 LEU A N 1
ATOM 2536 C CA . LEU A 1 375 ? 19.819 59.634 21.748 1.00 42.95 369 LEU A CA 1
ATOM 2537 C C . LEU A 1 375 ? 21.004 60.167 20.982 1.00 39.52 369 LEU A C 1
ATOM 2538 O O . LEU A 1 375 ? 21.456 61.289 21.241 1.00 36.93 369 LEU A O 1
ATOM 2543 N N . PRO A 1 376 ? 21.495 59.380 20.013 1.00 38.14 370 PRO A N 1
ATOM 2544 C CA . PRO A 1 376 ? 22.624 59.850 19.207 1.00 38.64 370 PRO A CA 1
ATOM 2545 C C . PRO A 1 376 ? 22.249 61.086 18.388 1.00 43.94 370 PRO A C 1
ATOM 2546 O O . PRO A 1 376 ? 21.188 61.184 17.750 1.00 44.70 370 PRO A O 1
ATOM 2550 N N . ARG A 1 377 ? 23.121 62.076 18.471 1.00 41.06 371 ARG A N 1
ATOM 2551 C CA . ARG A 1 377 ? 22.948 63.279 17.691 1.00 45.78 371 ARG A CA 1
ATOM 2552 C C . ARG A 1 377 ? 24.088 63.307 16.696 1.00 44.44 371 ARG A C 1
ATOM 2553 O O . ARG A 1 377 ? 25.184 63.788 17.000 1.00 49.43 371 ARG A O 1
ATOM 2561 N N . GLY A 1 378 ? 23.836 62.748 15.516 1.00 45.61 372 GLY A N 1
ATOM 2562 C CA . GLY A 1 378 ? 24.902 62.484 14.568 1.00 47.05 372 GLY A CA 1
ATOM 2563 C C . GLY A 1 378 ? 25.651 61.271 15.093 1.00 43.84 372 GLY A C 1
ATOM 2564 O O . GLY A 1 378 ? 25.206 60.623 16.039 1.00 43.35 372 GLY A O 1
ATOM 2565 N N . ILE A 1 379 ? 26.794 60.944 14.515 1.00 42.89 373 ILE A N 1
ATOM 2566 C CA . ILE A 1 379 ? 27.545 59.834 15.079 1.00 38.59 373 ILE A CA 1
ATOM 2567 C C . ILE A 1 379 ? 28.722 60.345 15.894 1.00 41.15 373 ILE A C 1
ATOM 2568 O O . ILE A 1 379 ? 29.610 61.016 15.375 1.00 47.21 373 ILE A O 1
ATOM 2573 N N . GLY A 1 380 ? 28.718 60.039 17.185 1.00 39.60 374 GLY A N 1
ATOM 2574 C CA . GLY A 1 380 ? 29.825 60.406 18.031 1.00 37.38 374 GLY A CA 1
ATOM 2575 C C . GLY A 1 380 ? 29.412 61.501 18.983 1.00 41.84 374 GLY A C 1
ATOM 2576 O O . GLY A 1 380 ? 30.253 62.200 19.540 1.00 49.98 374 GLY A O 1
ATOM 2577 N N . ASP A 1 381 ? 28.107 61.667 19.151 1.00 43.94 375 ASP A N 1
ATOM 2578 C CA . ASP A 1 381 ? 27.581 62.601 20.139 1.00 46.27 375 ASP A CA 1
ATOM 2579 C C . ASP A 1 381 ? 26.157 62.170 20.499 1.00 40.80 375 ASP A C 1
ATOM 2580 O O . ASP A 1 381 ? 25.596 61.294 19.845 1.00 46.61 375 ASP A O 1
ATOM 2585 N N . ALA A 1 382 ? 25.579 62.780 21.528 1.00 37.75 376 ALA A N 1
ATOM 2586 C CA . ALA A 1 382 ? 24.261 62.370 22.035 1.00 39.71 376 ALA A CA 1
ATOM 2587 C C . ALA A 1 382 ? 23.567 63.492 22.825 1.00 40.49 376 ALA A C 1
ATOM 2588 O O . ALA A 1 382 ? 24.213 64.406 23.340 1.00 49.74 376 ALA A O 1
ATOM 2590 N N . VAL A 1 383 ? 22.241 63.416 22.882 1.00 37.53 377 VAL A N 1
ATOM 2591 C CA . VAL A 1 383 ? 21.427 64.304 23.703 1.00 34.31 377 VAL A CA 1
ATOM 2592 C C . VAL A 1 383 ? 20.544 63.460 24.635 1.00 35.41 377 VAL A C 1
ATOM 2593 O O . VAL A 1 383 ? 20.198 62.308 24.299 1.00 36.71 377 VAL A O 1
ATOM 2597 N N . PHE A 1 384 ? 20.178 64.021 25.793 1.00 32.70 378 PHE A N 1
ATOM 2598 C CA . PHE A 1 384 ? 19.306 63.331 26.753 1.00 37.44 378 PHE A CA 1
ATOM 2599 C C . PHE A 1 384 ? 17.873 63.791 26.600 1.00 37.78 378 PHE A C 1
ATOM 2600 O O . PHE A 1 384 ? 17.614 64.967 26.734 1.00 33.70 378 PHE A O 1
ATOM 2608 N N . VAL A 1 385 ? 16.939 62.873 26.369 1.00 39.54 379 VAL A N 1
ATOM 2609 C CA . VAL A 1 385 ? 15.540 63.285 26.204 1.00 43.75 379 VAL A CA 1
ATOM 2610 C C . VAL A 1 385 ? 14.659 62.747 27.320 1.00 41.93 379 VAL A C 1
ATOM 2611 O O . VAL A 1 385 ? 15.003 61.777 27.988 1.00 40.75 379 VAL A O 1
ATOM 2615 N N . ASN A 1 386 ? 13.527 63.407 27.521 1.00 48.94 380 ASN A N 1
ATOM 2616 C CA . ASN A 1 386 ? 12.563 63.012 28.532 1.00 43.24 380 ASN A CA 1
ATOM 2617 C C . ASN A 1 386 ? 11.155 63.070 27.992 1.00 44.53 380 ASN A C 1
ATOM 2618 O O . ASN A 1 386 ? 10.203 63.142 28.760 1.00 48.45 380 ASN A O 1
ATOM 2623 N N . ASP A 1 387 ? 11.028 63.067 26.667 1.00 44.72 381 ASP A N 1
ATOM 2624 C CA . ASP A 1 387 ? 9.726 63.123 26.010 1.00 46.18 381 ASP A CA 1
ATOM 2625 C C . ASP A 1 387 ? 9.546 62.002 24.979 1.00 45.15 381 ASP A C 1
ATOM 2626 O O . ASP A 1 387 ? 8.931 62.212 23.928 1.00 46.77 381 ASP A O 1
ATOM 2631 N N . VAL A 1 388 ? 10.093 60.822 25.254 1.00 39.88 382 VAL A N 1
ATOM 2632 C CA . VAL A 1 388 ? 9.847 59.681 24.371 1.00 43.36 382 VAL A CA 1
ATOM 2633 C C . VAL A 1 388 ? 8.453 59.101 24.627 1.00 46.91 382 VAL A C 1
ATOM 2634 O O . VAL A 1 388 ? 8.137 58.696 25.747 1.00 54.14 382 VAL A O 1
ATOM 2638 N N . THR A 1 389 ? 7.621 59.080 23.589 1.00 44.59 383 THR A N 1
ATOM 2639 C CA . THR A 1 389 ? 6.244 58.610 23.708 1.00 49.20 383 THR A CA 1
ATOM 2640 C C . THR A 1 389 ? 6.083 57.183 23.193 1.00 47.10 383 THR A C 1
ATOM 2641 O O . THR A 1 389 ? 6.867 56.734 22.354 1.00 45.16 383 THR A O 1
ATOM 2645 N N . GLN A 1 390 ? 5.049 56.494 23.677 1.00 46.19 384 GLN A N 1
ATOM 2646 C CA . GLN A 1 390 ? 4.761 55.123 23.279 1.00 47.88 384 GLN A CA 1
ATOM 2647 C C . GLN A 1 390 ? 4.547 55.026 21.769 1.00 51.49 384 GLN A C 1
ATOM 2648 O O . GLN A 1 390 ? 4.898 54.032 21.138 1.00 52.05 384 GLN A O 1
ATOM 2654 N N . ARG A 1 391 ? 3.981 56.084 21.205 1.00 56.78 385 ARG A N 1
ATOM 2655 C CA . ARG A 1 391 ? 3.741 56.185 19.775 1.00 58.91 385 ARG A CA 1
ATOM 2656 C C . ARG A 1 391 ? 5.040 56.126 18.967 1.00 58.52 385 ARG A C 1
ATOM 2657 O O . ARG A 1 391 ? 5.143 55.368 18.001 1.00 60.24 385 ARG A O 1
ATOM 2665 N N . GLU A 1 392 ? 6.022 56.930 19.372 1.00 57.71 386 GLU A N 1
ATOM 2666 C CA . GLU A 1 392 ? 7.351 56.957 18.754 1.00 56.65 386 GLU A CA 1
ATOM 2667 C C . GLU A 1 392 ? 8.060 55.616 18.798 1.00 54.91 386 GLU A C 1
ATOM 2668 O O . GLU A 1 392 ? 8.806 55.271 17.887 1.00 58.80 386 GLU A O 1
ATOM 2674 N N . ILE A 1 393 ? 7.854 54.888 19.889 1.00 51.04 387 ILE A N 1
ATOM 2675 C CA . ILE A 1 393 ? 8.467 53.583 20.069 1.00 51.52 387 ILE A CA 1
ATOM 2676 C C . ILE A 1 393 ? 7.869 52.550 19.122 1.00 48.51 387 ILE A C 1
ATOM 2677 O O . ILE A 1 393 ? 8.595 51.793 18.480 1.00 47.23 387 ILE A O 1
ATOM 2682 N N . GLU A 1 394 ? 6.547 52.532 19.034 1.00 47.35 388 GLU A N 1
ATOM 2683 C CA . GLU A 1 394 ? 5.8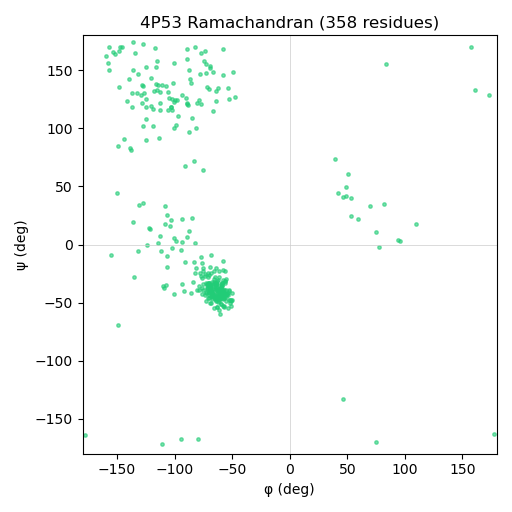66 51.660 18.079 1.00 51.86 388 GLU A CA 1
ATOM 2684 C C . GLU A 1 394 ? 6.312 51.951 16.642 1.00 52.02 388 GLU A C 1
ATOM 2685 O O . GLU A 1 394 ? 6.625 51.027 15.909 1.00 48.87 388 GLU A O 1
ATOM 2691 N N . ALA A 1 395 ? 6.355 53.220 16.234 1.00 52.53 389 ALA A N 1
ATOM 2692 C CA . ALA A 1 395 ? 6.843 53.559 14.892 1.00 48.65 389 ALA A CA 1
ATOM 2693 C C . ALA A 1 395 ? 8.271 53.051 14.676 1.00 53.47 389 ALA A C 1
ATOM 2694 O O . ALA A 1 395 ? 8.584 52.482 13.629 1.00 61.12 389 ALA A O 1
ATOM 2696 N N . ALA A 1 396 ? 9.130 53.233 15.672 1.00 49.50 390 ALA A N 1
ATOM 2697 C CA . ALA A 1 396 ? 10.511 52.791 15.545 1.00 51.37 390 ALA A CA 1
ATOM 2698 C C . ALA A 1 396 ? 10.629 51.262 15.468 1.00 48.74 390 ALA A C 1
ATOM 2699 O O . ALA A 1 396 ? 11.512 50.747 14.784 1.00 49.67 390 ALA A O 1
ATOM 2701 N N . LEU A 1 397 ? 9.748 50.544 16.166 1.00 47.62 391 LEU A N 1
ATOM 2702 C CA . LEU A 1 397 ? 9.727 49.080 16.109 1.00 46.17 391 LEU A CA 1
ATOM 2703 C C . LEU A 1 397 ? 9.327 48.581 14.724 1.00 44.21 391 LEU A C 1
ATOM 2704 O O . LEU A 1 397 ? 9.825 47.561 14.252 1.00 47.34 391 LEU A O 1
ATOM 2709 N N . LEU A 1 398 ? 8.421 49.291 14.073 1.00 49.60 392 LEU A N 1
ATOM 2710 C CA . LEU A 1 398 ? 7.986 48.904 12.742 1.00 53.39 392 LEU A CA 1
ATOM 2711 C C . LEU A 1 398 ? 9.113 49.137 11.765 1.00 54.84 392 LEU A C 1
ATOM 2712 O O . LEU A 1 398 ? 9.361 48.332 10.875 1.00 55.54 392 LEU A O 1
ATOM 2717 N N . THR A 1 399 ? 9.797 50.253 11.948 1.00 51.67 393 THR A N 1
ATOM 2718 C CA . THR A 1 399 ? 10.918 50.614 11.102 1.00 56.19 393 THR A CA 1
ATOM 2719 C C . THR A 1 399 ? 12.040 49.601 11.236 1.00 58.33 393 THR A C 1
ATOM 2720 O O . THR A 1 399 ? 12.717 49.286 10.267 1.00 62.60 393 THR A O 1
ATOM 2724 N N . LEU A 1 400 ? 12.246 49.092 12.443 1.00 59.14 394 LEU A N 1
ATOM 2725 C CA . LEU A 1 400 ? 13.212 48.020 12.621 1.00 56.25 394 LEU A CA 1
ATOM 2726 C C . LEU A 1 400 ? 12.688 46.759 11.951 1.00 54.54 394 LEU A C 1
ATOM 2727 O O . LEU A 1 400 ? 13.457 46.013 11.339 1.00 50.09 394 LEU A O 1
ATOM 2732 N N . ALA A 1 401 ? 11.386 46.516 12.064 1.00 58.47 395 ALA A N 1
ATOM 2733 C CA . ALA A 1 401 ? 10.797 45.316 11.471 1.00 63.22 395 ALA A CA 1
ATOM 2734 C C . ALA A 1 401 ? 10.992 45.257 9.952 1.00 67.36 395 ALA A C 1
ATOM 2735 O O . ALA A 1 401 ? 11.241 44.181 9.401 1.00 70.71 395 ALA A O 1
ATOM 2737 N N . GLU A 1 402 ? 10.886 46.397 9.269 1.00 68.48 396 GLU A N 1
ATOM 2738 C CA . GLU A 1 402 ? 11.069 46.396 7.818 1.00 75.52 396 GLU A CA 1
ATOM 2739 C C . GLU A 1 402 ? 12.551 46.215 7.471 1.00 75.59 396 GLU A C 1
ATOM 2740 O O . GLU A 1 402 ? 12.892 45.429 6.590 1.00 76.84 396 GLU A O 1
ATOM 2746 N N . ARG A 1 403 ? 13.428 46.918 8.180 1.00 74.76 397 ARG A N 1
ATOM 2747 C CA . ARG A 1 403 ? 14.866 46.703 8.041 1.00 76.15 397 ARG A CA 1
ATOM 2748 C C . ARG A 1 403 ? 15.230 45.225 8.237 1.00 76.39 397 ARG A C 1
ATOM 2749 O O . ARG A 1 403 ? 15.848 44.602 7.368 1.00 76.42 397 ARG A O 1
ATOM 2757 N N . ASP A 1 404 ? 14.806 44.675 9.374 1.00 75.40 398 ASP A N 1
ATOM 2758 C CA . ASP A 1 404 ? 15.143 43.315 9.806 1.00 74.32 398 ASP A CA 1
ATOM 2759 C C . ASP A 1 404 ? 14.323 42.225 9.107 1.00 71.42 398 ASP A C 1
ATOM 2760 O O . ASP A 1 404 ? 14.012 42.316 7.917 1.00 78.74 398 ASP A O 1
#

Solvent-accessible surface area: 16047 Å² total; per-residue (Å²): 295,208,136,79,98,172,160,155,45,102,54,76,38,51,73,52,75,77,0,46,109,124,50,37,0,8,107,17,5,94,76,104,21,2,0,0,0,19,29,84,12,98,89,80,29,2,144,82,0,35,70,15,0,72,62,65,124,10,107,42,94,38,12,62,6,102,23,92,30,74,34,6,50,52,126,15,0,101,83,0,34,92,16,0,86,97,25,46,3,38,131,157,142,8,23,0,0,0,0,0,11,14,31,0,1,20,1,0,0,2,0,0,10,85,20,140,218,47,1,35,0,2,2,0,0,6,27,0,20,0,0,2,29,23,0,0,8,3,94,14,2,0,8,99,207,139,65,34,76,108,62,44,46,90,28,18,0,60,32,0,4,0,9,9,32,5,0,50,73,31,76,26,102,68,0,55,8,0,0,0,1,0,0,1,4,0,0,5,58,18,47,108,0,0,70,44,0,65,62,78,0,40,50,10,5,122,109,60,3,51,124,83,20,7,94,38,0,8,142,70,0,15,97,5,1,43,90,41,16,135,95,24,19,100,27,161,86,47,112,16,41,16,15,0,1,42,2,2,1,32,27,1,2,28,54,5,62,113,110,12,37,45,0,12,0,0,0,5,2,0,0,2,2,0,0,2,0,36,93,78,67,45,3,76,121,75,45,10,24,85,0,10,76,1,0,132,68,0,129,10,39,11,34,24,114,31,12,65,53,94,40,1,114,55,1,17,53,38,7,38,164,135,6,95,53,116,30,0,1,2,0,0,127,14,26,17,57,16,36,68,18,75,89,8,70,46,199,45,0,64,42,0,14,124,33,0,56,144,77,102

Nearest PDB structures (foldseek):
  4p53-assembly1_A-2  TM=1.003E+00  e=1.372E-68  Streptomyces hygroscopicus subsp. jinggangensis 5008
  3okf-assembly1_B  TM=9.122E-01  e=8.766E-27  Vibrio cholerae O1 biovar El Tor str. N16961
  6lla-assembly1_A  TM=9.051E-01  e=2.982E-25  Providencia alcalifaciens F90-2004
  6lla-assembly2_D  TM=8.845E-01  e=6.038E-25  Providencia alcalifaciens F90-2004
  5hvn-assembly1_A-2  TM=8.890E-01  e=3.372E-21  Francisella tularensis subsp. tularensis SCHU S4

Foldseek 3Di:
DDDDDDDDDDAEEAEDAPPLVPDPVLVVFQEEAEEEEEQVCCVVCVVSNVVRCVVSPYHYDYRYDPFDQVPLDVVVLVSLLVSCVVVVPDAENGAYEFEEALSRCLSNQQSQCPRVNHYAHEYEHLALLCLQPSQAAQWHAGADVLFGRPDTDRHHHRYYYYHLVSLQPDALVRLLLSVLLLQLLFQAANVVLLVLLLVCVLVCSVRSLPDVSSVVNSVVSNVSVCVQCVVCRVPPPLQGSSCQLVQQLRNVPSQVPPPDDSSLSSQLSNLLLALLCPVVVLEDPVQNVSSVVSCVSSVRANDDPSDDLVSSVVSNVVRCVVSPNFSSHWHGRRGRHTDGDRDDDSVSSVVSNVVSVVVD

Radius of gyration: 20.39 Å; Cα contacts (8 Å, |Δi|>4): 655; chains: 1; bounding box: 55×42×59 Å

Organism: Streptomyces hygroscopicus subsp. jinggangensis (strain 5008) (NCBI:txid1133850)

CATH classification: 3.40.50.1970 (+1 more: 1.20.1090.10)

InterPro domains:
  IPR030960 3-dehydroquinate synthase, N-terminal domain [PF01761] (95-208)
  IPR035872 2-epi-5-epi-valiolone synthase-like [cd08199] (35-391)
  IPR050071 Dehydroquinate Synthase [PTHR43622] (31-391)
  IPR056179 3-dehydroquinate synthase, C-terminal domain [PF24621] (210-356)

B-factor: mean 48.33, std 15.74, range [19.66, 124.14]